Protein AF-0000000077632174 (afdb_homodimer)

Solvent-accessible surface area (backbone atoms only — not comparable to full-atom values): 17587 Å² total; per-residue (Å²): 132,86,76,74,62,63,65,59,57,52,53,52,50,53,51,50,54,53,48,51,54,44,52,60,51,44,52,47,50,53,61,54,30,66,66,59,53,62,65,41,87,49,41,40,38,29,31,67,44,77,70,66,70,73,78,69,77,54,91,61,78,54,60,51,75,43,83,42,87,58,75,57,75,58,34,73,32,26,35,30,31,51,45,26,32,36,39,38,30,76,54,33,40,66,35,65,44,66,31,25,40,50,47,80,35,55,51,96,73,35,73,30,33,27,54,95,49,95,43,95,49,34,29,43,40,71,30,72,44,68,41,70,34,34,35,60,70,49,75,34,95,83,29,33,33,23,32,62,42,79,44,80,38,38,40,21,27,24,37,22,50,67,120,133,86,75,74,65,63,69,60,56,53,53,52,50,54,51,51,53,52,49,51,56,45,49,62,55,42,49,51,49,52,62,55,30,66,64,60,54,64,67,39,87,50,40,40,39,30,30,68,47,77,70,66,73,73,82,70,76,57,92,64,81,56,62,51,75,44,84,43,85,57,75,60,76,60,34,72,32,26,34,30,31,51,43,28,31,37,40,37,31,75,56,34,40,66,34,65,44,65,32,23,41,50,44,82,34,56,52,95,74,35,73,29,31,26,52,94,49,94,43,95,50,35,31,43,40,71,30,71,44,70,44,71,32,33,33,59,72,50,78,35,95,85,30,35,33,24,33,61,40,79,46,80,38,39,40,22,27,25,37,23,51,67,121

Structure (mmCIF, N/CA/C/O backbone):
data_AF-0000000077632174-model_v1
#
loop_
_entity.id
_entity.type
_entity.pdbx_description
1 polymer 'Uncharacterized protein'
#
loop_
_atom_site.group_PDB
_atom_site.id
_atom_site.type_symbol
_atom_site.label_atom_id
_atom_site.label_alt_id
_atom_site.label_comp_id
_atom_site.label_asym_id
_atom_site.label_entity_id
_atom_site.label_seq_id
_atom_site.pdbx_PDB_ins_code
_atom_site.Cartn_x
_atom_site.Cartn_y
_atom_site.Cartn_z
_atom_site.occupancy
_atom_site.B_iso_or_equiv
_atom_site.auth_seq_id
_atom_site.auth_comp_id
_atom_site.auth_asym_id
_atom_site.auth_atom_id
_atom_site.pdbx_PDB_model_num
ATOM 1 N N . MET A 1 1 ? 29.781 37.125 59 1 29.09 1 MET A N 1
ATOM 2 C CA . MET A 1 1 ? 28.797 36.219 58.438 1 29.09 1 MET A CA 1
ATOM 3 C C . MET A 1 1 ? 28.156 36.844 57.188 1 29.09 1 MET A C 1
ATOM 5 O O . MET A 1 1 ? 27.484 37.875 57.25 1 29.09 1 MET A O 1
ATOM 9 N N . LYS A 1 2 ? 28.922 36.688 56.094 1 40.62 2 LYS A N 1
ATOM 10 C CA . LYS A 1 2 ? 28.641 37.25 54.75 1 40.62 2 LYS A CA 1
ATOM 11 C C . LYS A 1 2 ? 27.266 36.812 54.25 1 40.62 2 LYS A C 1
ATOM 13 O O . LYS A 1 2 ? 26.953 35.594 54.25 1 40.62 2 LYS A O 1
ATOM 18 N N . THR A 1 3 ? 26.234 37.625 54.438 1 39.03 3 THR A N 1
ATOM 19 C CA . THR A 1 3 ? 24.859 37.594 53.938 1 39.03 3 THR A CA 1
ATOM 20 C C . THR A 1 3 ? 24.844 37.469 52.406 1 39.03 3 THR A C 1
ATOM 22 O O . THR A 1 3 ? 25.375 38.344 51.719 1 39.03 3 THR A O 1
ATOM 25 N N . VAL A 1 4 ? 25.062 36.25 52 1 45.22 4 VAL A N 1
ATOM 26 C CA . VAL A 1 4 ? 24.844 35.938 50.594 1 45.22 4 VAL A CA 1
ATOM 27 C C . VAL A 1 4 ? 23.469 36.438 50.156 1 45.22 4 VAL A C 1
ATOM 29 O O . VAL A 1 4 ? 22.484 36.25 50.844 1 45.22 4 VAL A O 1
ATOM 32 N N . ASN A 1 5 ? 23.484 37.625 49.562 1 44.84 5 ASN A N 1
ATOM 33 C CA . ASN A 1 5 ? 22.312 38.281 49 1 44.84 5 ASN A CA 1
ATOM 34 C C . ASN A 1 5 ? 21.5 37.344 48.125 1 44.84 5 ASN A C 1
ATOM 36 O O . ASN A 1 5 ? 21.984 36.875 47.094 1 44.84 5 ASN A O 1
ATOM 40 N N . LEU A 1 6 ? 20.438 36.75 48.625 1 51.5 6 LEU A N 1
ATOM 41 C CA . LEU A 1 6 ? 19.406 35.875 48.094 1 51.5 6 LEU A CA 1
ATOM 42 C C . LEU A 1 6 ? 18.844 36.438 46.781 1 51.5 6 LEU A C 1
ATOM 44 O O . LEU A 1 6 ? 18.406 35.688 45.906 1 51.5 6 LEU A O 1
ATOM 48 N N . LYS A 1 7 ? 18.969 37.781 46.625 1 59.06 7 LYS A N 1
ATOM 49 C CA . LYS A 1 7 ? 18.391 38.375 45.438 1 59.06 7 LYS A CA 1
ATOM 50 C C . LYS A 1 7 ? 19.203 38.031 44.188 1 59.06 7 LYS A C 1
ATOM 52 O O . LYS A 1 7 ? 18.641 37.812 43.125 1 59.06 7 LYS A O 1
ATOM 57 N N . SER A 1 8 ? 20.5 37.812 44.344 1 58.69 8 SER A N 1
ATOM 58 C CA . SER A 1 8 ? 21.328 37.469 43.188 1 58.69 8 SER A CA 1
ATOM 59 C C . SER A 1 8 ? 21.156 36.031 42.75 1 58.69 8 SER A C 1
ATOM 61 O O . SER A 1 8 ? 21.188 35.719 41.562 1 58.69 8 SER A O 1
ATOM 63 N N . CYS A 1 9 ? 20.781 35.219 43.75 1 56.16 9 CYS A N 1
ATOM 64 C CA . CYS A 1 9 ? 20.562 33.812 43.375 1 56.16 9 CYS A CA 1
ATOM 65 C C . CYS A 1 9 ? 19.219 33.625 42.688 1 56.16 9 CYS A C 1
ATOM 67 O O . CYS A 1 9 ? 19.078 32.781 41.812 1 56.16 9 CYS A O 1
ATOM 69 N N . PHE A 1 10 ? 18.266 34.531 43.094 1 60.69 10 PHE A N 1
ATOM 70 C CA . PHE A 1 10 ? 16.953 34.406 42.438 1 60.69 10 PHE A CA 1
ATOM 71 C C . PHE A 1 10 ? 17.031 34.938 41 1 60.69 10 PHE A C 1
ATOM 73 O O . PHE A 1 10 ? 16.406 34.375 40.094 1 60.69 10 PHE A O 1
ATOM 80 N N . PHE A 1 11 ? 17.922 35.938 40.656 1 61.06 11 PHE A N 1
ATOM 81 C CA . PHE A 1 11 ? 18.047 36.438 39.312 1 61.06 11 PHE A CA 1
ATOM 82 C C . PHE A 1 11 ? 18.797 35.438 38.406 1 61.06 11 PHE A C 1
ATOM 84 O O . PHE A 1 11 ? 18.469 35.281 37.25 1 61.06 11 PHE A O 1
ATOM 91 N N . ALA A 1 12 ? 19.703 34.625 39 1 59.09 12 ALA A N 1
ATOM 92 C CA . ALA A 1 12 ? 20.422 33.625 38.219 1 59.09 12 ALA A CA 1
ATOM 93 C C . ALA A 1 12 ? 19.531 32.438 37.906 1 59.09 12 ALA A C 1
ATOM 95 O O . ALA A 1 12 ? 19.594 31.891 36.781 1 59.09 12 ALA A O 1
ATOM 96 N N . LEU A 1 13 ? 18.609 32.156 38.812 1 57.78 13 LEU A N 1
ATOM 97 C CA . LEU A 1 13 ? 17.703 31.062 38.531 1 57.78 13 LEU A CA 1
ATOM 98 C C . LEU A 1 13 ? 16.641 31.453 37.531 1 57.78 13 LEU A C 1
ATOM 100 O O . LEU A 1 13 ? 16.281 30.656 36.656 1 57.78 13 LEU A O 1
ATOM 104 N N . ILE A 1 14 ? 16.25 32.75 37.562 1 59.94 14 ILE A N 1
ATOM 105 C CA . ILE A 1 14 ? 15.242 33.188 36.625 1 59.94 14 ILE A CA 1
ATOM 106 C C . ILE A 1 14 ? 15.883 33.375 35.25 1 59.94 14 ILE A C 1
ATOM 108 O O . ILE A 1 14 ? 15.289 32.969 34.219 1 59.94 14 ILE A O 1
ATOM 112 N N . THR A 1 15 ? 17.188 33.719 35.188 1 56.25 15 THR A N 1
ATOM 113 C CA . THR A 1 15 ? 17.859 33.812 33.875 1 56.25 15 THR A CA 1
ATOM 114 C C . THR A 1 15 ? 18.172 32.406 33.344 1 56.25 15 THR A C 1
ATOM 116 O O . THR A 1 15 ? 18.094 32.188 32.125 1 56.25 15 THR A O 1
ATOM 119 N N . TYR A 1 16 ? 18.438 31.438 34.219 1 50.91 16 TYR A N 1
ATOM 120 C CA . TYR A 1 16 ? 18.688 30.078 33.75 1 50.91 16 TYR A CA 1
ATOM 121 C C . TYR A 1 16 ? 17.391 29.422 33.281 1 50.91 16 TYR A C 1
ATOM 123 O O . TYR A 1 16 ? 17.375 28.672 32.312 1 50.91 16 TYR A O 1
ATOM 131 N N . PHE A 1 17 ? 16.234 29.672 33.938 1 54.22 17 PHE A N 1
ATOM 132 C CA . PHE A 1 17 ? 14.961 29.125 33.469 1 54.22 17 PHE A CA 1
ATOM 133 C C . PHE A 1 17 ? 14.508 29.812 32.188 1 54.22 17 PHE A C 1
ATOM 135 O O . PHE A 1 17 ? 13.898 29.188 31.328 1 54.22 17 PHE A O 1
ATOM 142 N N . LEU A 1 18 ? 14.844 31.094 31.969 1 49.41 18 LEU A N 1
ATOM 143 C CA . LEU A 1 18 ? 14.5 31.766 30.734 1 49.41 18 LEU A CA 1
ATOM 144 C C . LEU A 1 18 ? 15.391 31.281 29.578 1 49.41 18 LEU A C 1
ATOM 146 O O . LEU A 1 18 ? 14.914 31.094 28.469 1 49.41 18 LEU A O 1
ATOM 150 N N . VAL A 1 19 ? 16.656 30.969 29.875 1 46.97 19 VAL A N 1
ATOM 151 C CA . VAL A 1 19 ? 17.547 30.484 28.828 1 46.97 19 VAL A CA 1
ATOM 152 C C . VAL A 1 19 ? 17.188 29.047 28.469 1 46.97 19 VAL A C 1
ATOM 154 O O . VAL A 1 19 ? 17.219 28.672 27.297 1 46.97 19 VAL A O 1
ATOM 157 N N . ALA A 1 20 ? 16.844 28.203 29.438 1 41.78 20 ALA A N 1
ATOM 158 C CA . ALA A 1 20 ? 16.5 26.828 29.141 1 41.78 20 ALA A CA 1
ATOM 159 C C . ALA A 1 20 ? 15.18 26.734 28.391 1 41.78 20 ALA A C 1
ATOM 161 O O . ALA A 1 20 ? 15.023 25.906 27.484 1 41.78 20 ALA A O 1
ATOM 162 N N . THR A 1 21 ? 14.164 27.5 28.75 1 41.09 21 THR A N 1
ATOM 163 C CA . THR A 1 21 ? 12.93 27.516 27.969 1 41.09 21 THR A CA 1
ATOM 164 C C . THR A 1 21 ? 13.172 28.156 26.594 1 41.09 21 THR A C 1
ATOM 166 O O . THR A 1 21 ? 12.578 27.734 25.609 1 41.09 21 THR A O 1
ATOM 169 N N . ILE A 1 22 ? 14.102 29.094 26.438 1 40.56 22 ILE A N 1
ATOM 170 C CA . ILE A 1 22 ? 14.406 29.656 25.125 1 40.56 22 ILE A CA 1
ATOM 171 C C . ILE A 1 22 ? 15.125 28.625 24.281 1 40.56 22 ILE A C 1
ATOM 173 O O . ILE A 1 22 ? 14.844 28.484 23.078 1 40.56 22 ILE A O 1
ATOM 177 N N . TYR A 1 23 ? 16.156 27.859 24.797 1 36.22 23 TYR A N 1
ATOM 178 C CA . TYR A 1 23 ? 16.875 26.922 23.953 1 36.22 23 TYR A CA 1
ATOM 179 C C . TYR A 1 23 ? 15.977 25.766 23.531 1 36.22 23 TYR A C 1
ATOM 181 O O . TYR A 1 23 ? 16.078 25.266 22.406 1 36.22 23 TYR A O 1
ATOM 189 N N . CYS A 1 24 ? 15.242 25.125 24.422 1 36.78 24 CYS A N 1
ATOM 190 C CA . CYS A 1 24 ? 14.391 24.031 24 1 36.78 24 CYS A CA 1
ATOM 191 C C . CYS A 1 24 ? 13.297 24.516 23.047 1 36.78 24 CYS A C 1
ATOM 193 O O . CYS A 1 24 ? 12.953 23.828 22.094 1 36.78 24 CYS A O 1
ATOM 195 N N . GLY A 1 25 ? 12.641 25.594 23.359 1 38.66 25 GLY A N 1
ATOM 196 C CA . GLY A 1 25 ? 11.664 26.188 22.469 1 38.66 25 GLY A CA 1
ATOM 197 C C . GLY A 1 25 ? 12.273 26.672 21.172 1 38.66 25 GLY A C 1
ATOM 198 O O . GLY A 1 25 ? 11.648 26.578 20.109 1 38.66 25 GLY A O 1
ATOM 199 N N . THR A 1 26 ? 13.461 27.297 21.188 1 40.94 26 THR A N 1
ATOM 200 C CA . THR A 1 26 ? 14.086 27.906 20.016 1 40.94 26 THR A CA 1
ATOM 201 C C . THR A 1 26 ? 14.547 26.844 19.031 1 40.94 26 THR A C 1
ATOM 203 O O . THR A 1 26 ? 14.484 27.047 17.812 1 40.94 26 THR A O 1
ATOM 206 N N . ALA A 1 27 ? 15.172 25.75 19.484 1 36.91 27 ALA A N 1
ATOM 207 C CA . ALA A 1 27 ? 15.664 24.766 18.531 1 36.91 27 ALA A CA 1
ATOM 208 C C . ALA A 1 27 ? 14.5 24.062 17.828 1 36.91 27 ALA A C 1
ATOM 210 O O . ALA A 1 27 ? 14.57 23.781 16.625 1 36.91 27 ALA A O 1
ATOM 211 N N . GLN A 1 28 ? 13.609 23.594 18.578 1 38.84 28 GLN A N 1
ATOM 212 C CA . GLN A 1 28 ? 12.422 23.047 17.922 1 38.84 28 GLN A CA 1
ATOM 213 C C . GLN A 1 28 ? 11.773 24.062 17 1 38.84 28 GLN A C 1
ATOM 215 O O . GLN A 1 28 ? 11.305 23.734 15.914 1 38.84 28 GLN A O 1
ATOM 220 N N . ASN A 1 29 ? 11.641 25.328 17.469 1 42.41 29 ASN A N 1
ATOM 221 C CA . ASN A 1 29 ? 11.133 26.422 16.656 1 42.41 29 ASN A CA 1
ATOM 222 C C . ASN A 1 29 ? 12.023 26.688 15.438 1 42.41 29 ASN A C 1
ATOM 224 O O . ASN A 1 29 ? 11.531 27.062 14.375 1 42.41 29 ASN A O 1
ATOM 228 N N . ALA A 1 30 ? 13.297 26.609 15.609 1 42.66 30 ALA A N 1
ATOM 229 C CA . ALA A 1 30 ? 14.219 26.828 14.5 1 42.66 30 ALA A CA 1
ATOM 230 C C . ALA A 1 30 ? 14.031 25.766 13.422 1 42.66 30 ALA A C 1
ATOM 232 O O . ALA A 1 30 ? 14.07 26.078 12.227 1 42.66 30 ALA A O 1
ATOM 233 N N . LEU A 1 31 ? 14.039 24.562 13.789 1 43.69 31 LEU A N 1
ATOM 234 C CA . LEU A 1 31 ? 13.844 23.5 12.805 1 43.69 31 LEU A CA 1
ATOM 235 C C . LEU A 1 31 ? 12.453 23.594 12.172 1 43.69 31 LEU A C 1
ATOM 237 O O . LEU A 1 31 ? 12.266 23.188 11.023 1 43.69 31 LEU A O 1
ATOM 241 N N . CYS A 1 32 ? 11.5 23.891 13.047 1 47.84 32 CYS A N 1
ATOM 242 C CA . CYS A 1 32 ? 10.188 24.156 12.469 1 47.84 32 CYS A CA 1
ATOM 243 C C . CYS A 1 32 ? 10.227 25.391 11.578 1 47.84 32 CYS A C 1
ATOM 245 O O . CYS A 1 32 ? 9.195 25.812 11.047 1 47.84 32 CYS A O 1
ATOM 247 N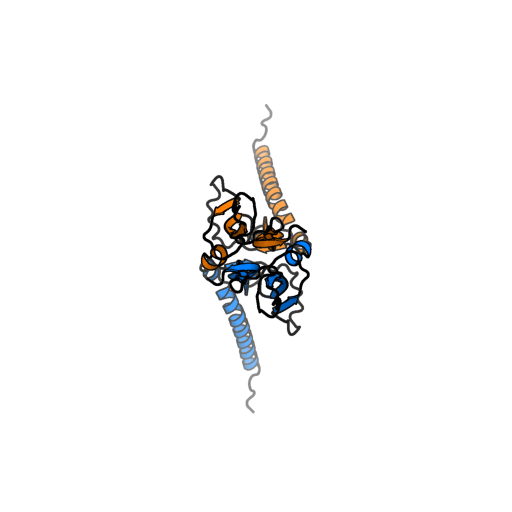 N . ASN A 1 33 ? 11.305 26.125 11.57 1 43.09 33 ASN A N 1
ATOM 248 C CA . ASN A 1 33 ? 11.391 27.234 10.617 1 43.09 33 ASN A CA 1
ATOM 249 C C . ASN A 1 33 ? 11.133 26.766 9.188 1 43.09 33 ASN A C 1
ATOM 251 O O . ASN A 1 33 ? 11.547 25.656 8.805 1 43.09 33 ASN A O 1
ATOM 255 N N . SER A 1 34 ? 10.102 27.438 8.586 1 46.62 34 SER A N 1
ATOM 256 C CA . SER A 1 34 ? 9.602 27.359 7.219 1 46.62 34 SER A CA 1
ATOM 257 C C . SER A 1 34 ? 10.68 26.891 6.254 1 46.62 34 SER A C 1
ATOM 259 O O . SER A 1 34 ? 10.398 26.141 5.312 1 46.62 34 SER A O 1
ATOM 261 N N . ASP A 1 35 ? 11.867 27.422 6.387 1 43.91 35 ASP A N 1
ATOM 262 C CA . ASP A 1 35 ? 12.906 27.25 5.383 1 43.91 35 ASP A CA 1
ATOM 263 C C . ASP A 1 35 ? 13.344 25.781 5.297 1 43.91 35 ASP A C 1
ATOM 265 O O . ASP A 1 35 ? 13.656 25.281 4.211 1 43.91 35 ASP A O 1
ATOM 269 N N . LEU A 1 36 ? 13.547 25.156 6.398 1 42.66 36 LEU A N 1
ATOM 270 C CA . LEU A 1 36 ? 14.086 23.812 6.344 1 42.66 36 LEU A CA 1
ATOM 271 C C . LEU A 1 36 ? 13.055 22.844 5.777 1 42.66 36 LEU A C 1
ATOM 273 O O . LEU A 1 36 ? 13.414 21.891 5.078 1 42.66 36 LEU A O 1
ATOM 277 N N . ILE A 1 37 ? 11.891 23.109 6.156 1 46.31 37 ILE A N 1
ATOM 278 C CA . ILE A 1 37 ? 10.812 22.266 5.645 1 46.31 37 ILE A CA 1
ATOM 279 C C . ILE A 1 37 ? 10.656 22.5 4.145 1 46.31 37 ILE A C 1
ATOM 281 O O . ILE A 1 37 ? 10.328 21.562 3.404 1 46.31 37 ILE A O 1
ATOM 285 N N . LYS A 1 38 ? 10.781 23.844 3.781 1 46 38 LYS A N 1
ATOM 286 C CA . LYS A 1 38 ? 10.734 24.109 2.348 1 46 38 LYS A CA 1
ATOM 287 C C . LYS A 1 38 ? 11.758 23.25 1.598 1 46 38 LYS A C 1
ATOM 289 O O . LYS A 1 38 ? 11.5 22.797 0.481 1 46 38 LYS A O 1
ATOM 294 N N . GLU A 1 39 ? 12.805 23.203 2.203 1 44.25 39 GLU A N 1
ATOM 295 C CA . GLU A 1 39 ? 13.867 22.625 1.39 1 44.25 39 GLU A CA 1
ATOM 296 C C . GLU A 1 39 ? 13.648 21.141 1.159 1 44.25 39 GLU A C 1
ATOM 298 O O . GLU A 1 39 ? 14.125 20.578 0.169 1 44.25 39 GLU A O 1
ATOM 303 N N . GLN A 1 40 ? 12.922 20.422 2.096 1 44.91 40 GLN A N 1
ATOM 304 C CA . GLN A 1 40 ? 13.023 19 1.83 1 44.91 40 GLN A CA 1
ATOM 305 C C . GLN A 1 40 ? 11.734 18.469 1.207 1 44.91 40 GLN A C 1
ATOM 307 O O . GLN A 1 40 ? 10.695 18.422 1.867 1 44.91 40 GLN A O 1
ATOM 312 N N . LYS A 1 41 ? 11.633 18.531 -0.129 1 51.97 41 LYS A N 1
ATOM 313 C CA . LYS A 1 41 ? 10.609 18.031 -1.044 1 51.97 41 LYS A CA 1
ATOM 314 C C . LYS A 1 41 ? 9.914 16.797 -0.466 1 51.97 41 LYS A C 1
ATOM 316 O O . LYS A 1 41 ? 8.75 16.547 -0.768 1 51.97 41 LYS A O 1
ATOM 321 N N . ASN A 1 42 ? 10.516 16.234 0.558 1 57.47 42 ASN A N 1
ATOM 322 C CA . ASN A 1 42 ? 10.008 14.938 0.992 1 57.47 42 ASN A CA 1
ATOM 323 C C . ASN A 1 42 ? 9.227 15.055 2.299 1 57.47 42 ASN A C 1
ATOM 325 O O . ASN A 1 42 ? 8.836 14.039 2.881 1 57.47 42 ASN A O 1
ATOM 329 N N . PHE A 1 43 ? 8.922 16.438 2.742 1 56.47 43 PHE A N 1
ATOM 330 C CA . PHE A 1 43 ? 8.25 16.531 4.031 1 56.47 43 PHE A CA 1
ATOM 331 C C . PHE A 1 43 ? 6.828 17.047 3.861 1 56.47 43 PHE A C 1
ATOM 333 O O . PHE A 1 43 ? 6.574 17.922 3.025 1 56.47 43 PHE A O 1
ATOM 340 N N . ILE A 1 44 ? 5.922 16.266 4.453 1 64.25 44 ILE A N 1
ATOM 341 C CA . ILE A 1 44 ? 4.535 16.719 4.562 1 64.25 44 ILE A CA 1
ATOM 342 C C . ILE A 1 44 ? 4.227 17.078 6.012 1 64.25 44 ILE A C 1
ATOM 344 O O . ILE A 1 44 ? 4.633 16.375 6.938 1 64.25 44 ILE A O 1
ATOM 348 N N . ARG A 1 45 ? 3.834 18.297 6.176 1 58.97 45 ARG A N 1
ATOM 349 C CA . ARG A 1 45 ? 3.355 18.688 7.496 1 58.97 45 ARG A CA 1
ATOM 350 C C . ARG A 1 45 ? 1.905 18.266 7.703 1 58.97 45 ARG A C 1
ATOM 352 O O . ARG A 1 45 ? 1.067 18.438 6.816 1 58.97 45 ARG A O 1
ATOM 359 N N . VAL A 1 46 ? 1.75 17.344 8.625 1 60.5 46 VAL A N 1
ATOM 360 C CA . VAL A 1 46 ? 0.408 16.859 8.93 1 60.5 46 VAL A CA 1
ATOM 361 C C . VAL A 1 46 ? -0.01 17.344 10.312 1 60.5 46 VAL A C 1
ATOM 363 O O . VAL A 1 46 ? 0.81 17.391 11.234 1 60.5 46 VAL A O 1
ATOM 366 N N . ILE A 1 47 ? -1.131 18.047 10.352 1 54.28 47 ILE A N 1
ATOM 367 C CA . ILE A 1 47 ? -1.702 18.359 11.656 1 54.28 47 ILE A CA 1
ATOM 368 C C . ILE A 1 47 ? -2.424 17.125 12.211 1 54.28 47 ILE A C 1
ATOM 370 O O . ILE A 1 47 ? -3.201 16.484 11.5 1 54.28 47 ILE A O 1
ATOM 374 N N . LYS A 1 48 ? -1.742 16.594 13.352 1 49.81 48 LYS A N 1
ATOM 375 C CA . LYS A 1 48 ? -2.355 15.492 14.086 1 49.81 48 LYS A CA 1
ATOM 376 C C . LYS A 1 48 ? -3.846 15.734 14.305 1 49.81 48 LYS A C 1
ATOM 378 O O . LYS A 1 48 ? -4.246 16.812 14.75 1 49.81 48 LYS A O 1
ATOM 383 N N . ARG A 1 49 ? -4.652 15.094 13.625 1 45.09 49 ARG A N 1
ATOM 384 C CA . ARG A 1 49 ? -5.934 15.094 14.32 1 45.09 49 ARG A CA 1
ATOM 385 C C . ARG A 1 49 ? -5.762 14.727 15.797 1 45.09 49 ARG A C 1
ATOM 387 O O . ARG A 1 49 ? -4.859 13.969 16.141 1 45.09 49 ARG A O 1
ATOM 394 N N . GLN A 1 50 ? -6.324 15.367 16.766 1 40.44 50 GLN A N 1
ATOM 395 C CA . GLN A 1 50 ? -6.441 15 18.172 1 40.44 50 GLN A CA 1
ATOM 396 C C . GLN A 1 50 ? -6.57 13.484 18.344 1 40.44 50 GLN A C 1
ATOM 398 O O . GLN A 1 50 ? -6.59 12.977 19.469 1 40.44 50 GLN A O 1
ATOM 403 N N . GLN A 1 51 ? -6.98 12.812 17.406 1 40.44 51 GLN A N 1
ATOM 404 C CA . GLN A 1 51 ? -7.301 11.484 17.906 1 40.44 51 GLN A CA 1
ATOM 405 C C . GLN A 1 51 ? -6.051 10.766 18.406 1 40.44 51 GLN A C 1
ATOM 407 O O . GLN A 1 51 ? -6.102 9.586 18.75 1 40.44 51 GLN A O 1
ATOM 412 N N . LEU A 1 52 ? -4.828 11.094 17.938 1 37.66 52 LEU A N 1
ATOM 413 C CA . LEU A 1 52 ? -3.898 10.195 18.625 1 37.66 52 LEU A CA 1
ATOM 414 C C . LEU A 1 52 ? -4.09 10.266 20.125 1 37.66 52 LEU A C 1
ATOM 416 O O . LEU A 1 52 ? -4.074 11.344 20.719 1 37.66 52 LEU A O 1
ATOM 420 N N . SER A 1 53 ? -4.883 9.508 20.766 1 36.12 53 SER A N 1
ATOM 421 C CA . SER A 1 53 ? -4.941 9.43 22.234 1 36.12 53 SER A CA 1
ATOM 422 C C . SER A 1 53 ? -3.633 9.898 22.859 1 36.12 53 SER A C 1
ATOM 424 O O . SER A 1 53 ? -2.553 9.617 22.344 1 36.12 53 SER A O 1
ATOM 426 N N . GLU A 1 54 ? -3.512 11.023 23.578 1 36.47 54 GLU A N 1
ATOM 427 C CA . GLU A 1 54 ? -2.672 11.523 24.656 1 36.47 54 GLU A CA 1
ATOM 428 C C . GLU A 1 54 ? -1.95 10.383 25.375 1 36.47 54 GLU A C 1
ATOM 430 O O . GLU A 1 54 ? -1.174 10.617 26.297 1 36.47 54 GLU A O 1
ATOM 435 N N . ASN A 1 55 ? -2.605 9.227 25.672 1 36 55 ASN A N 1
ATOM 436 C CA . ASN A 1 55 ? -1.859 8.422 26.625 1 36 55 ASN A CA 1
ATOM 437 C C . ASN A 1 55 ? -0.422 8.188 26.172 1 36 55 ASN A C 1
ATOM 439 O O . ASN A 1 55 ? -0.156 7.281 25.375 1 36 55 ASN A O 1
ATOM 443 N N . GLU A 1 56 ? 0.339 9.094 25.891 1 37.47 56 GLU A N 1
ATOM 444 C CA . GLU A 1 56 ? 1.788 9.273 25.859 1 37.47 56 GLU A CA 1
ATOM 445 C C . GLU A 1 56 ? 2.48 8.312 26.828 1 37.47 56 GLU A C 1
ATOM 447 O O . GLU A 1 56 ? 3.678 8.055 26.703 1 37.47 56 GLU A O 1
ATOM 452 N N . SER A 1 57 ? 2.045 8.242 28.125 1 37.97 57 SER A N 1
ATOM 453 C CA . SER A 1 57 ? 2.855 7.594 29.156 1 37.97 57 SER A CA 1
ATOM 454 C C . SER A 1 57 ? 3.229 6.168 28.75 1 37.97 57 SER A C 1
ATOM 456 O O . SER A 1 57 ? 3.912 5.465 29.484 1 37.97 57 SER A O 1
ATOM 458 N N . LEU A 1 58 ? 2.191 5.324 28.234 1 39.66 58 LEU A N 1
ATOM 459 C CA . LEU A 1 58 ? 2.516 3.912 28.391 1 39.66 58 LEU A CA 1
ATOM 460 C C . LEU A 1 58 ? 3.781 3.555 27.625 1 39.66 58 LEU A C 1
ATOM 462 O O . LEU A 1 58 ? 4.035 4.105 26.547 1 39.66 58 LEU A O 1
ATOM 466 N N . PRO A 1 59 ? 4.641 2.906 28.156 1 43.75 59 PRO A N 1
ATOM 467 C CA . PRO A 1 59 ? 5.852 2.371 27.531 1 43.75 59 PRO A CA 1
ATOM 468 C C . PRO A 1 59 ? 5.621 1.905 26.094 1 43.75 59 PRO A C 1
ATOM 470 O O . PRO A 1 59 ? 4.98 0.874 25.875 1 43.75 59 PRO A O 1
ATOM 473 N N . ILE A 1 60 ? 4.891 2.715 25.094 1 47.84 60 ILE A N 1
ATOM 474 C CA . ILE A 1 60 ? 4.039 2.645 23.906 1 47.84 60 ILE A CA 1
ATOM 475 C C . ILE A 1 60 ? 4.641 1.669 22.906 1 47.84 60 ILE A C 1
ATOM 477 O O . ILE A 1 60 ? 5.762 1.867 22.438 1 47.84 60 ILE A O 1
ATOM 481 N N . ILE A 1 61 ? 4.375 0.497 23.031 1 53.75 61 ILE A N 1
ATOM 482 C CA . ILE A 1 61 ? 4.809 -0.434 22 1 53.75 61 ILE A CA 1
ATOM 483 C C . ILE A 1 61 ? 4.758 0.25 20.625 1 53.75 61 ILE A C 1
ATOM 485 O O . ILE A 1 61 ? 3.682 0.618 20.156 1 53.75 61 ILE A O 1
ATOM 489 N N . LYS A 1 62 ? 5.883 0.756 20.016 1 79.62 62 LYS A N 1
ATOM 490 C CA . LYS A 1 62 ? 6.094 1.575 18.828 1 79.62 62 LYS A CA 1
ATOM 491 C C . LYS A 1 62 ? 5.723 0.81 17.562 1 79.62 62 LYS A C 1
ATOM 493 O O . LYS A 1 62 ? 5.129 1.374 16.641 1 79.62 62 LYS A O 1
ATOM 498 N N . THR A 1 63 ? 5.895 -0.582 17.672 1 89.75 63 THR A N 1
ATOM 499 C CA . THR A 1 63 ? 5.609 -1.389 16.5 1 89.75 63 THR A CA 1
ATOM 500 C C . THR A 1 63 ? 5.141 -2.785 16.891 1 89.75 63 THR A C 1
ATOM 502 O O . THR A 1 63 ? 5.574 -3.324 17.922 1 89.75 63 THR A O 1
ATOM 505 N N . TRP A 1 64 ? 4.102 -3.357 16.266 1 92.69 64 TRP A N 1
ATOM 506 C CA . TRP A 1 64 ? 3.707 -4.75 16.438 1 92.69 64 TRP A CA 1
ATOM 507 C C . TRP A 1 64 ? 3.273 -5.371 15.117 1 92.69 64 TRP A C 1
ATOM 509 O O . TRP A 1 64 ? 2.928 -4.652 14.18 1 92.69 64 TRP A O 1
ATOM 519 N N . THR A 1 65 ? 3.453 -6.637 15.055 1 94.69 65 THR A N 1
ATOM 520 C CA . THR A 1 65 ? 2.941 -7.43 13.938 1 94.69 65 THR A CA 1
ATOM 521 C C . THR A 1 65 ? 2 -8.523 14.438 1 94.69 65 THR A C 1
ATOM 523 O O . THR A 1 65 ? 2.301 -9.203 15.422 1 94.69 65 THR A O 1
ATOM 526 N N . ARG A 1 66 ? 0.808 -8.586 13.781 1 95.88 66 ARG A N 1
ATOM 527 C CA . ARG A 1 66 ? -0.143 -9.625 14.172 1 95.88 66 ARG A CA 1
ATOM 528 C C . ARG A 1 66 ? -0.724 -10.32 12.945 1 95.88 66 ARG A C 1
ATOM 530 O O . ARG A 1 66 ? -0.927 -9.695 11.906 1 95.88 66 ARG A O 1
ATOM 537 N N . LYS A 1 67 ? -0.962 -11.586 13.156 1 94.06 67 LYS A N 1
ATOM 538 C CA . LYS A 1 67 ? -1.626 -12.336 12.094 1 94.06 67 LYS A CA 1
ATOM 539 C C . LYS A 1 67 ? -3.066 -11.867 11.906 1 94.06 67 LYS A C 1
ATOM 541 O O . LYS A 1 67 ? -3.783 -11.641 12.883 1 94.06 67 LYS A O 1
ATOM 546 N N . ALA A 1 68 ? -3.379 -11.555 10.648 1 94.25 68 ALA A N 1
ATOM 547 C CA . ALA A 1 68 ? -4.723 -11.102 10.297 1 94.25 68 ALA A CA 1
ATOM 548 C C . ALA A 1 68 ? -5.461 -12.156 9.477 1 94.25 68 ALA A C 1
ATOM 550 O O . ALA A 1 68 ? -4.863 -13.141 9.047 1 94.25 68 ALA A O 1
ATOM 551 N N . LYS A 1 69 ? -6.777 -12 9.352 1 88.81 69 LYS A N 1
ATOM 552 C CA . LYS A 1 69 ? -7.57 -12.875 8.492 1 88.81 69 LYS A CA 1
ATOM 553 C C . LYS A 1 69 ? -7.398 -12.5 7.023 1 88.81 69 LYS A C 1
ATOM 555 O O . LYS A 1 69 ? -7.426 -11.32 6.668 1 88.81 69 LYS A O 1
ATOM 560 N N . CYS A 1 70 ? -7.098 -13.539 6.266 1 84.19 70 CYS A N 1
ATOM 561 C CA . CYS A 1 70 ? -7.008 -13.344 4.824 1 84.19 70 CYS A CA 1
ATOM 562 C C . CYS A 1 70 ? -8.375 -13.5 4.168 1 84.19 70 CYS A C 1
ATOM 564 O O . CYS A 1 70 ? -9.312 -14.016 4.785 1 84.19 70 CYS A O 1
ATOM 566 N N . GLU A 1 71 ? -8.453 -12.844 2.955 1 76.44 71 GLU A N 1
ATOM 567 C CA . GLU A 1 71 ? -9.562 -13.273 2.109 1 76.44 71 GLU A CA 1
ATOM 568 C C . GLU A 1 71 ? -9.445 -14.75 1.748 1 76.44 71 GLU A C 1
ATOM 570 O O . GLU A 1 71 ? -8.516 -15.148 1.04 1 76.44 71 GLU A O 1
ATOM 575 N N . LYS A 1 72 ? -10.094 -15.625 2.383 1 69.44 72 LYS A N 1
ATOM 576 C CA . LYS A 1 72 ? -9.961 -17.078 2.365 1 69.44 72 LYS A CA 1
ATOM 577 C C . LYS A 1 72 ? -10.125 -17.625 0.952 1 69.44 72 LYS A C 1
ATOM 579 O O . LYS A 1 72 ? -9.375 -18.516 0.535 1 69.44 72 LYS A O 1
ATOM 584 N N . ARG A 1 73 ? -10.922 -17.109 0.114 1 78.31 73 ARG A N 1
ATOM 585 C CA . ARG A 1 73 ? -11.266 -17.797 -1.121 1 78.31 73 ARG A CA 1
ATOM 586 C C . ARG A 1 73 ? -10.086 -17.828 -2.084 1 78.31 73 ARG A C 1
ATOM 588 O O . ARG A 1 73 ? -9.797 -18.859 -2.684 1 78.31 73 ARG A O 1
ATOM 595 N N . LEU A 1 74 ? -9.25 -16.859 -2.055 1 89.38 74 LEU A N 1
ATOM 596 C CA . LEU A 1 74 ? -8.203 -16.797 -3.062 1 89.38 74 LEU A CA 1
ATOM 597 C C . LEU A 1 74 ? -6.961 -17.562 -2.602 1 89.38 74 LEU A C 1
ATOM 599 O O . LEU A 1 74 ? -6.465 -18.438 -3.312 1 89.38 74 LEU A O 1
ATOM 603 N N . THR A 1 75 ? -6.598 -17.375 -1.378 1 90.94 75 THR A N 1
ATOM 604 C CA . THR A 1 75 ? -5.352 -17.969 -0.916 1 90.94 75 THR A CA 1
ATOM 605 C C . THR A 1 75 ? -5.496 -19.484 -0.799 1 90.94 75 THR A C 1
ATOM 607 O O . THR A 1 75 ? -4.547 -20.234 -1.058 1 90.94 75 THR A O 1
ATOM 610 N N . GLU A 1 76 ? -6.633 -19.969 -0.477 1 89.06 76 GLU A N 1
ATOM 611 C CA . GLU A 1 76 ? -6.844 -21.406 -0.309 1 89.06 76 GLU A CA 1
ATOM 612 C C . GLU A 1 76 ? -6.781 -22.141 -1.647 1 89.06 76 GLU A C 1
ATOM 614 O O . GLU A 1 76 ? -6.41 -23.312 -1.704 1 89.06 76 GLU A O 1
ATOM 619 N N . ARG A 1 77 ? -7.078 -21.5 -2.658 1 90.06 77 ARG A N 1
ATOM 620 C CA . ARG A 1 77 ? -7.09 -22.094 -3.99 1 90.06 77 ARG A CA 1
ATOM 621 C C . ARG A 1 77 ? -5.75 -21.891 -4.691 1 90.06 77 ARG A C 1
ATOM 623 O O . ARG A 1 77 ? -5.52 -22.438 -5.77 1 90.06 77 ARG A O 1
ATOM 630 N N . SER A 1 78 ? -4.906 -21.094 -4.07 1 91 78 SER A N 1
ATOM 631 C CA . SER A 1 78 ? -3.633 -20.75 -4.695 1 91 78 SER A CA 1
ATOM 632 C C . SER A 1 78 ? -2.635 -21.906 -4.582 1 91 78 SER A C 1
ATOM 634 O O . SER A 1 78 ? -2.607 -22.609 -3.574 1 91 78 SER A O 1
ATOM 636 N N . LEU A 1 79 ? -1.783 -22.031 -5.621 1 89.44 79 LEU A N 1
ATOM 637 C CA . LEU A 1 79 ? -0.684 -23 -5.555 1 89.44 79 LEU A CA 1
ATOM 638 C C . LEU A 1 79 ? 0.325 -22.594 -4.484 1 89.44 79 LEU A C 1
ATOM 640 O O . LEU A 1 79 ? 1.095 -23.422 -4 1 89.44 79 LEU A O 1
ATOM 644 N N . CYS A 1 80 ? 0.339 -21.297 -4.234 1 91.31 80 CYS A N 1
ATOM 645 C CA . CYS A 1 80 ? 1.191 -20.75 -3.186 1 91.31 80 CYS A CA 1
ATOM 646 C C . CYS A 1 80 ? 0.375 -19.922 -2.197 1 91.31 80 CYS A C 1
ATOM 648 O O . CYS A 1 80 ? 0.348 -18.688 -2.283 1 91.31 80 CYS A O 1
ATOM 650 N N . PRO A 1 81 ? -0.227 -20.641 -1.244 1 92 81 PRO A N 1
ATOM 651 C CA . PRO A 1 81 ? -1.041 -19.906 -0.276 1 92 81 PRO A CA 1
ATOM 652 C C . PRO A 1 81 ? -0.211 -18.969 0.604 1 92 81 PRO A C 1
ATOM 654 O O . PRO A 1 81 ? 1.003 -19.156 0.73 1 92 81 PRO A O 1
ATOM 657 N N . TRP A 1 82 ? -0.898 -17.984 1.112 1 93.56 82 TRP A N 1
ATOM 658 C CA . TRP A 1 82 ? -0.217 -17 1.96 1 93.56 82 TRP A CA 1
ATOM 659 C C . TRP A 1 82 ? -0.978 -16.797 3.266 1 93.56 82 TRP A C 1
ATOM 661 O O . TRP A 1 82 ? -2.143 -17.188 3.383 1 93.56 82 TRP A O 1
ATOM 671 N N . ASP A 1 83 ? -0.229 -16.312 4.18 1 93.88 83 ASP A N 1
ATOM 672 C CA . ASP A 1 83 ? -0.807 -15.781 5.41 1 93.88 83 ASP A CA 1
ATOM 673 C C . ASP A 1 83 ? -0.845 -14.258 5.391 1 93.88 83 ASP A C 1
ATOM 675 O O . ASP A 1 83 ? -0.03 -13.617 4.723 1 93.88 83 ASP A O 1
ATOM 679 N N . CYS A 1 84 ? -1.856 -13.75 6.125 1 96.12 84 CYS A N 1
ATOM 680 C CA . CYS A 1 84 ? -2.027 -12.305 6.172 1 96.12 84 CYS A CA 1
ATOM 681 C C . CYS A 1 84 ? -1.597 -11.75 7.523 1 96.12 84 CYS A C 1
ATOM 683 O O . CYS A 1 84 ? -1.854 -12.359 8.562 1 96.12 84 CYS A O 1
ATOM 685 N N . TYR A 1 85 ? -0.97 -10.578 7.418 1 96.69 85 TYR A N 1
ATOM 686 C CA . TYR A 1 85 ? -0.494 -9.914 8.625 1 96.69 85 TYR A CA 1
ATOM 687 C C . TYR A 1 85 ? -0.834 -8.43 8.602 1 96.69 85 TYR A C 1
ATOM 689 O O . TYR A 1 85 ? -1.038 -7.848 7.535 1 96.69 85 TYR A O 1
ATOM 697 N N . GLU A 1 86 ? -0.946 -7.891 9.797 1 96.38 86 GLU A N 1
ATOM 698 C CA . GLU A 1 86 ? -0.993 -6.449 10 1 96.38 86 GLU A CA 1
ATOM 699 C C . GLU A 1 86 ? 0.244 -5.953 10.75 1 96.38 86 GLU A C 1
ATOM 701 O O . GLU A 1 86 ? 0.583 -6.477 11.812 1 96.38 86 GLU A O 1
ATOM 706 N N . ASN A 1 87 ? 0.91 -5.047 10.117 1 95.12 87 ASN A N 1
ATOM 707 C CA . ASN A 1 87 ? 2.074 -4.395 10.711 1 95.12 87 ASN A CA 1
ATOM 708 C C . ASN A 1 87 ? 1.736 -2.99 11.203 1 95.12 87 ASN A C 1
ATOM 710 O O . ASN A 1 87 ? 1.458 -2.094 10.406 1 95.12 87 ASN A O 1
ATOM 714 N N . TYR A 1 88 ? 1.805 -2.834 12.531 1 92.38 88 TYR A N 1
ATOM 715 C CA . TYR A 1 88 ? 1.485 -1.546 13.141 1 92.38 88 TYR A CA 1
ATOM 716 C C . TYR A 1 88 ? 2.754 -0.785 13.5 1 92.38 88 TYR A C 1
ATOM 718 O O . TYR A 1 88 ? 3.703 -1.365 14.031 1 92.38 88 TYR A O 1
ATOM 726 N N . ASN A 1 89 ? 2.807 0.47 13.125 1 90.38 89 ASN A N 1
ATOM 727 C CA . ASN A 1 89 ? 3.816 1.448 13.516 1 90.38 89 ASN A CA 1
ATOM 728 C C . ASN A 1 89 ? 3.184 2.779 13.914 1 90.38 89 ASN A C 1
ATOM 730 O O . ASN A 1 89 ? 2.582 3.459 13.078 1 90.38 89 ASN A O 1
ATOM 734 N N . ALA A 1 90 ? 3.357 3.186 15.109 1 86.31 90 ALA A N 1
ATOM 735 C CA . ALA A 1 90 ? 2.695 4.367 15.656 1 86.31 90 ALA A CA 1
ATOM 736 C C . ALA A 1 90 ? 3.25 5.645 15.023 1 86.31 90 ALA A C 1
ATOM 738 O O . ALA A 1 90 ? 2.594 6.688 15.039 1 86.31 90 ALA A O 1
ATOM 739 N N . THR A 1 91 ? 4.402 5.559 14.516 1 83.94 91 THR A N 1
ATOM 740 C CA . THR A 1 91 ? 5.047 6.77 14.023 1 83.94 91 THR A CA 1
ATOM 741 C C . THR A 1 91 ? 4.918 6.879 12.508 1 83.94 91 THR A C 1
ATOM 743 O O . THR A 1 91 ? 5.594 7.695 11.883 1 83.94 91 THR A O 1
ATOM 746 N N . ARG A 1 92 ? 4.004 6.109 11.953 1 86.94 92 ARG A N 1
ATOM 747 C CA . ARG A 1 92 ? 3.854 6.086 10.508 1 86.94 92 ARG A CA 1
ATOM 748 C C . ARG A 1 92 ? 2.398 6.305 10.102 1 86.94 92 ARG A C 1
ATOM 750 O O . ARG A 1 92 ? 1.485 6.023 10.883 1 86.94 92 ARG A O 1
ATOM 757 N N . TYR A 1 93 ? 2.236 6.922 9.023 1 82.5 93 TYR A N 1
ATOM 758 C CA . TYR A 1 93 ? 0.939 6.895 8.359 1 82.5 93 TYR A CA 1
ATOM 759 C C . TYR A 1 93 ? 1.038 6.207 7.004 1 82.5 93 TYR A C 1
ATOM 761 O O . TYR A 1 93 ? 1.88 6.562 6.18 1 82.5 93 TYR A O 1
ATOM 769 N N . PRO A 1 94 ? 0.115 5.324 6.59 1 89.69 94 PRO A N 1
ATOM 770 C CA . PRO A 1 94 ? -0.833 4.742 7.543 1 89.69 94 PRO A CA 1
ATOM 771 C C . PRO A 1 94 ? -0.145 3.924 8.633 1 89.69 94 PRO A C 1
ATOM 773 O O . PRO A 1 94 ? 0.932 3.367 8.406 1 89.69 94 PRO A O 1
ATOM 776 N N . GLN A 1 95 ? -0.77 3.799 9.75 1 89.06 95 GLN A N 1
ATOM 777 C CA . GLN A 1 95 ? -0.159 3.098 10.875 1 89.06 95 GLN A CA 1
ATOM 778 C C . GLN A 1 95 ? -0.203 1.586 10.664 1 89.06 95 GLN A C 1
ATOM 780 O O . GLN A 1 95 ? 0.658 0.861 11.172 1 89.06 95 GLN A O 1
ATOM 785 N N . ILE A 1 96 ? -1.224 1.146 9.969 1 92.44 96 ILE A N 1
ATOM 786 C CA . ILE A 1 96 ? -1.363 -0.286 9.727 1 92.44 96 ILE A CA 1
ATOM 787 C C . ILE A 1 96 ? -1.087 -0.594 8.258 1 92.44 96 ILE A C 1
ATOM 789 O O . ILE A 1 96 ? -1.692 0.007 7.367 1 92.44 96 ILE A O 1
ATOM 793 N N . ILE A 1 97 ? -0.181 -1.471 8.039 1 96.25 97 ILE A N 1
ATOM 794 C CA . ILE A 1 97 ? 0.119 -1.982 6.707 1 96.25 97 ILE A CA 1
ATOM 795 C C . ILE A 1 97 ? -0.181 -3.479 6.648 1 96.25 97 ILE A C 1
ATOM 797 O O . ILE A 1 97 ? 0.268 -4.242 7.508 1 96.25 97 ILE A O 1
ATOM 801 N N . LYS A 1 98 ? -0.989 -3.832 5.695 1 96.69 98 LYS A N 1
ATOM 802 C CA . LYS A 1 98 ? -1.332 -5.238 5.5 1 96.69 98 LYS A CA 1
ATOM 803 C C . LYS A 1 98 ? -0.295 -5.941 4.629 1 96.69 98 LYS A C 1
ATOM 805 O O . LYS A 1 98 ? 0.17 -5.379 3.633 1 96.69 98 LYS A O 1
ATOM 810 N N . GLU A 1 99 ? 0.043 -7.148 5.043 1 97 99 GLU A N 1
ATOM 811 C CA . GLU A 1 99 ? 1.031 -7.93 4.305 1 97 99 GLU A CA 1
ATOM 812 C C . GLU A 1 99 ? 0.523 -9.344 4.031 1 97 99 GLU A C 1
ATOM 814 O O . GLU A 1 99 ? -0.3 -9.867 4.785 1 97 99 GLU A O 1
ATOM 819 N N . LYS A 1 100 ? 0.935 -9.867 2.914 1 96.62 100 LYS A N 1
ATOM 820 C CA . LYS A 1 100 ? 0.714 -11.25 2.518 1 96.62 100 LYS A CA 1
ATOM 821 C C . LYS A 1 100 ? 2.037 -11.992 2.348 1 96.62 100 LYS A C 1
ATOM 823 O O . LYS A 1 100 ? 2.852 -11.633 1.495 1 96.62 100 LYS A O 1
ATOM 828 N N . ILE A 1 101 ? 2.209 -13.016 3.174 1 95.12 101 ILE A N 1
ATOM 829 C CA . ILE A 1 101 ? 3.479 -13.734 3.166 1 95.12 101 ILE A CA 1
ATOM 830 C C . ILE A 1 101 ? 3.238 -15.203 2.84 1 95.12 101 ILE A C 1
ATOM 832 O O . ILE A 1 101 ? 2.322 -15.828 3.387 1 95.12 101 ILE A O 1
ATOM 836 N N . CYS A 1 102 ? 4.051 -15.68 1.965 1 93.69 102 CYS A N 1
ATOM 837 C CA . CYS A 1 102 ? 3.91 -17.062 1.548 1 93.69 102 CYS A CA 1
ATOM 838 C C . CYS A 1 102 ? 3.881 -18 2.754 1 93.69 102 CYS A C 1
ATOM 840 O O . CYS A 1 102 ? 4.656 -17.828 3.695 1 93.69 102 CYS A O 1
ATOM 842 N N . LYS A 1 103 ? 2.959 -18.969 2.688 1 89.19 103 LYS A N 1
ATOM 843 C CA . LYS A 1 103 ? 2.979 -20.016 3.691 1 89.19 103 LYS A CA 1
ATOM 844 C C . LYS A 1 103 ? 4.191 -20.922 3.508 1 89.19 103 LYS A C 1
ATOM 846 O O . LYS A 1 103 ? 4.613 -21.188 2.379 1 89.19 103 LYS A O 1
ATOM 851 N N . LYS A 1 104 ? 4.844 -21.188 4.57 1 74.69 104 LYS A N 1
ATOM 852 C CA . LYS A 1 104 ? 6.008 -22.078 4.496 1 74.69 104 LYS A CA 1
ATOM 853 C C . LYS A 1 104 ? 5.594 -23.5 4.117 1 74.69 104 LYS A C 1
ATOM 855 O O . LYS A 1 104 ? 4.812 -24.125 4.824 1 74.69 104 LYS A O 1
ATOM 860 N N . ARG A 1 105 ? 4.797 -23.625 3.049 1 61.41 105 ARG A N 1
ATOM 861 C CA . ARG A 1 105 ? 4.266 -24.938 2.693 1 61.41 105 ARG A CA 1
ATOM 862 C C . ARG A 1 105 ? 5.387 -25.953 2.533 1 61.41 105 ARG A C 1
ATOM 864 O O . ARG A 1 105 ? 6.379 -25.703 1.848 1 61.41 105 ARG A O 1
ATOM 871 N N . LEU A 1 106 ? 5.535 -26.719 3.438 1 56.97 106 LEU A N 1
ATOM 872 C CA . LEU A 1 106 ? 6.379 -27.906 3.342 1 56.97 106 LEU A CA 1
ATOM 873 C C . LEU A 1 106 ? 5.715 -28.984 2.488 1 56.97 106 LEU A C 1
ATOM 875 O O . LEU A 1 106 ? 4.797 -29.656 2.947 1 56.97 106 LEU A O 1
ATOM 879 N N . ASN A 1 107 ? 5.07 -28.594 1.34 1 52.44 107 ASN A N 1
ATOM 880 C CA . ASN A 1 107 ? 4.5 -29.672 0.539 1 52.44 107 ASN A CA 1
ATOM 881 C C . ASN A 1 107 ? 5.508 -30.781 0.303 1 52.44 107 ASN A C 1
ATOM 883 O O . ASN A 1 107 ? 6.512 -30.594 -0.387 1 52.44 107 ASN A O 1
ATOM 887 N N . ARG A 1 108 ? 5.023 -32.094 0.731 1 55.91 108 ARG A N 1
ATOM 888 C CA . ARG A 1 108 ? 5.715 -33.344 0.595 1 55.91 108 ARG A CA 1
ATOM 889 C C . ARG A 1 108 ? 7.172 -33.25 1.037 1 55.91 108 ARG A C 1
ATOM 891 O O . ARG A 1 108 ? 8.055 -33.844 0.437 1 55.91 108 ARG A O 1
ATOM 898 N N . GLY A 1 109 ? 7.32 -32.312 1.839 1 55.34 109 GLY A N 1
ATOM 899 C CA . GLY A 1 109 ? 8.664 -32.281 2.389 1 55.34 109 GLY A CA 1
ATOM 900 C C . GLY A 1 109 ? 9.547 -31.219 1.756 1 55.34 109 GLY A C 1
ATOM 901 O O . GLY A 1 109 ? 10.688 -31.016 2.174 1 55.34 109 GLY A O 1
ATOM 902 N N . ARG A 1 110 ? 9.031 -30.688 0.624 1 62.16 110 ARG A N 1
ATOM 903 C CA . ARG A 1 110 ? 9.938 -29.703 0.035 1 62.16 110 ARG A CA 1
ATOM 904 C C . ARG A 1 110 ? 9.586 -28.297 0.473 1 62.16 110 ARG A C 1
ATOM 906 O O . ARG A 1 110 ? 8.438 -27.859 0.334 1 62.16 110 ARG A O 1
ATOM 913 N N . PRO A 1 111 ? 10.43 -27.719 1.045 1 64.38 111 PRO A N 1
ATOM 914 C CA . PRO A 1 111 ? 10.195 -26.344 1.495 1 64.38 111 PRO A CA 1
ATOM 915 C C . PRO A 1 111 ? 9.906 -25.375 0.342 1 64.38 111 PRO A C 1
ATOM 917 O O . PRO A 1 111 ? 10.523 -25.5 -0.724 1 64.38 111 PRO A O 1
ATOM 920 N N . ASN A 1 112 ? 8.906 -24.609 0.42 1 69.69 11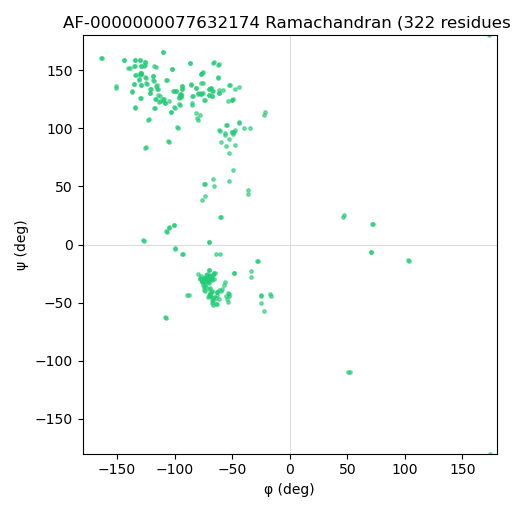2 ASN A N 1
ATOM 921 C CA . ASN A 1 112 ? 8.547 -23.547 -0.499 1 69.69 112 ASN A CA 1
ATOM 922 C C . ASN A 1 112 ? 8.055 -24.078 -1.837 1 69.69 112 ASN A C 1
ATOM 924 O O . ASN A 1 112 ? 8.18 -23.422 -2.867 1 69.69 112 ASN A O 1
ATOM 928 N N . SER A 1 113 ? 7.668 -25.359 -1.871 1 78.88 113 SER A N 1
ATOM 929 C CA . SER A 1 113 ? 7.207 -25.953 -3.125 1 78.88 113 SER A CA 1
ATOM 930 C C . SER A 1 113 ? 5.797 -25.484 -3.467 1 78.88 113 SER A C 1
ATOM 932 O O . SER A 1 113 ? 5.008 -25.172 -2.572 1 78.88 113 SER A O 1
ATOM 934 N N . CYS A 1 114 ? 5.539 -25.391 -4.809 1 86.31 114 CYS A N 1
ATOM 935 C CA . CYS A 1 114 ? 4.195 -25.062 -5.277 1 86.31 114 CYS A CA 1
ATOM 936 C C . CYS A 1 114 ? 3.281 -26.281 -5.176 1 86.31 114 CYS A C 1
ATOM 938 O O . CYS A 1 114 ? 3.693 -27.406 -5.484 1 86.31 114 CYS A O 1
ATOM 940 N N . ARG A 1 115 ? 2.168 -26.031 -4.781 1 78.75 115 ARG A N 1
ATOM 941 C CA . ARG A 1 115 ? 1.193 -27.125 -4.719 1 78.75 115 ARG A CA 1
ATOM 942 C C . ARG A 1 115 ? 0.931 -27.703 -6.105 1 78.75 115 ARG A C 1
ATOM 944 O O . ARG A 1 115 ? 0.941 -26.969 -7.098 1 78.75 115 ARG A O 1
ATOM 951 N N . VAL A 1 116 ? 0.743 -28.875 -6.238 1 66.19 116 VAL A N 1
ATOM 952 C CA . VAL A 1 116 ? 0.241 -29.609 -7.391 1 66.19 116 VAL A CA 1
ATOM 953 C C . VAL A 1 116 ? 1.288 -29.609 -8.5 1 66.19 116 VAL A C 1
ATOM 955 O O . VAL A 1 116 ? 1.062 -30.156 -9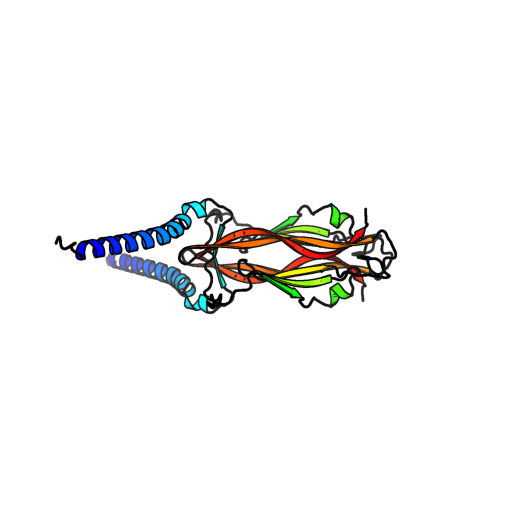.578 1 66.19 116 VAL A O 1
ATOM 958 N N . VAL A 1 117 ? 2.395 -28.812 -8.242 1 64.25 117 VAL A N 1
ATOM 959 C CA . VAL A 1 117 ? 3.42 -28.828 -9.281 1 64.25 117 VAL A CA 1
ATOM 960 C C . VAL A 1 117 ? 4.52 -29.812 -8.906 1 64.25 117 VAL A C 1
ATOM 962 O O . VAL A 1 117 ? 5.117 -29.719 -7.836 1 64.25 117 VAL A O 1
ATOM 965 N N . ASP A 1 118 ? 4.426 -30.922 -9.5 1 64.94 118 ASP A N 1
ATOM 966 C CA . ASP A 1 118 ? 5.434 -31.938 -9.25 1 64.94 118 ASP A CA 1
ATOM 967 C C . ASP A 1 118 ? 6.754 -31.594 -9.938 1 64.94 118 ASP A C 1
ATOM 969 O O . ASP A 1 118 ? 7.184 -32.281 -10.859 1 64.94 118 ASP A O 1
ATOM 973 N N . SER A 1 119 ? 7.207 -30.438 -9.711 1 67.81 119 SER A N 1
ATOM 974 C CA . SER A 1 119 ? 8.5 -30.047 -10.266 1 67.81 119 SER A CA 1
ATOM 975 C C . SER A 1 119 ? 9.406 -29.453 -9.188 1 67.81 119 SER A C 1
ATOM 977 O O . SER A 1 119 ? 8.961 -28.656 -8.359 1 67.81 119 SER A O 1
ATOM 979 N N . ASP A 1 120 ? 10.539 -30.062 -9.148 1 72.25 120 ASP A N 1
ATOM 980 C CA . ASP A 1 120 ? 11.555 -29.531 -8.242 1 72.25 120 ASP A CA 1
ATOM 981 C C . ASP A 1 120 ? 12.086 -28.188 -8.75 1 72.25 120 ASP A C 1
ATOM 983 O O . ASP A 1 120 ? 12.828 -27.516 -8.039 1 72.25 120 ASP A O 1
ATOM 987 N N . GLU A 1 121 ? 11.508 -27.781 -9.836 1 78.81 121 GLU A N 1
ATOM 988 C CA . GLU A 1 121 ? 12.055 -26.562 -10.445 1 78.81 121 GLU A CA 1
ATOM 989 C C . GLU A 1 121 ? 11.219 -25.344 -10.086 1 78.81 121 GLU A C 1
ATOM 991 O O . GLU A 1 121 ? 11.586 -24.203 -10.414 1 78.81 121 GLU A O 1
ATOM 996 N N . MET A 1 122 ? 10.148 -25.688 -9.359 1 84.69 122 MET A N 1
ATOM 997 C CA . MET A 1 122 ? 9.289 -24.547 -9.039 1 84.69 122 MET A CA 1
ATOM 998 C C . MET A 1 122 ? 9.195 -24.344 -7.531 1 84.69 122 MET A C 1
ATOM 1000 O O . MET A 1 122 ? 9.195 -25.297 -6.766 1 84.69 122 MET A O 1
ATOM 1004 N N . HIS A 1 123 ? 9.188 -23.109 -7.078 1 88.06 123 HIS A N 1
ATOM 1005 C CA . HIS A 1 123 ? 9.031 -22.781 -5.664 1 88.06 123 HIS A CA 1
ATOM 1006 C C . HIS A 1 123 ? 8.211 -21.516 -5.473 1 88.06 123 HIS A C 1
ATOM 1008 O O . HIS A 1 123 ? 8.086 -20.703 -6.398 1 88.06 123 HIS A O 1
ATOM 1014 N N . CYS A 1 124 ? 7.66 -21.359 -4.316 1 91.69 124 CYS A N 1
ATOM 1015 C CA . CYS A 1 124 ? 6.879 -20.172 -3.977 1 91.69 124 CYS A CA 1
ATOM 1016 C C . CYS A 1 124 ? 7.793 -19.031 -3.568 1 91.69 124 CYS A C 1
ATOM 1018 O O . CYS A 1 124 ? 8.742 -19.219 -2.805 1 91.69 124 CYS A O 1
ATOM 1020 N N . ALA A 1 125 ? 7.453 -17.875 -4.129 1 91.5 125 ALA A N 1
ATOM 1021 C CA . ALA A 1 125 ? 8.227 -16.672 -3.812 1 91.5 125 ALA A CA 1
ATOM 1022 C C . ALA A 1 125 ? 7.312 -15.516 -3.441 1 91.5 125 ALA A C 1
ATOM 1024 O O . ALA A 1 125 ? 6.273 -15.305 -4.07 1 91.5 125 ALA A O 1
ATOM 1025 N N . ASN A 1 126 ? 7.801 -14.773 -2.465 1 94.62 126 ASN A N 1
ATOM 1026 C CA . ASN A 1 126 ? 7.055 -13.586 -2.061 1 94.62 126 ASN A CA 1
ATOM 1027 C C . ASN A 1 126 ? 7.074 -12.516 -3.148 1 94.62 126 ASN A C 1
ATOM 1029 O O . ASN A 1 126 ? 8.109 -12.273 -3.768 1 94.62 126 ASN A O 1
ATOM 1033 N N . VAL A 1 127 ? 5.898 -11.984 -3.352 1 95.81 127 VAL A N 1
ATOM 1034 C CA . VAL A 1 127 ? 5.785 -10.805 -4.203 1 95.81 127 VAL A CA 1
ATOM 1035 C C . VAL A 1 127 ? 5.844 -9.539 -3.344 1 95.81 127 VAL A C 1
ATOM 1037 O O . VAL A 1 127 ? 5.152 -9.438 -2.328 1 95.81 127 VAL A O 1
ATOM 1040 N N . THR A 1 128 ? 6.668 -8.539 -3.783 1 96 128 THR A N 1
ATOM 1041 C CA . THR A 1 128 ? 6.801 -7.297 -3.025 1 96 128 THR A CA 1
ATOM 1042 C C . THR A 1 128 ? 6.348 -6.102 -3.859 1 96 128 THR A C 1
ATOM 1044 O O . THR A 1 128 ? 6.465 -6.113 -5.086 1 96 128 THR A O 1
ATOM 1047 N N . THR A 1 129 ? 5.762 -5.164 -3.184 1 95.25 129 THR A N 1
ATOM 1048 C CA . THR A 1 129 ? 5.367 -3.9 -3.797 1 95.25 129 THR A CA 1
ATOM 1049 C C . THR A 1 129 ? 5.879 -2.719 -2.979 1 95.25 129 THR A C 1
ATOM 1051 O O . THR A 1 129 ? 5.828 -2.742 -1.747 1 95.25 129 THR A O 1
ATOM 1054 N N . SER A 1 130 ? 6.375 -1.738 -3.74 1 93.94 130 SER A N 1
ATOM 1055 C CA . SER A 1 130 ? 6.793 -0.504 -3.084 1 93.94 130 SER A CA 1
ATOM 1056 C C . SER A 1 130 ? 5.602 0.396 -2.783 1 93.94 130 SER A C 1
ATOM 1058 O O . SER A 1 130 ? 4.766 0.643 -3.658 1 93.94 130 SER A O 1
ATOM 1060 N N . ILE A 1 131 ? 5.555 0.834 -1.529 1 94.56 131 ILE A N 1
ATOM 1061 C CA . ILE A 1 131 ? 4.496 1.779 -1.192 1 94.56 131 ILE A CA 1
ATOM 1062 C C . ILE A 1 131 ? 5.094 2.996 -0.488 1 94.56 131 ILE A C 1
ATOM 1064 O O . ILE A 1 131 ? 6.172 2.91 0.1 1 94.56 131 ILE A O 1
ATOM 1068 N N . GLN A 1 132 ? 4.387 4.074 -0.637 1 91 132 GLN A N 1
ATOM 1069 C CA . GLN A 1 132 ? 4.781 5.305 0.04 1 91 132 GLN A CA 1
ATOM 1070 C C . GLN A 1 132 ? 4.07 5.445 1.381 1 91 132 GLN A C 1
ATOM 1072 O O . GLN A 1 132 ? 2.863 5.211 1.477 1 91 132 GLN A O 1
ATOM 1077 N N . VAL A 1 133 ? 4.855 5.848 2.402 1 90.75 133 VAL A N 1
ATOM 1078 C CA . VAL A 1 133 ? 4.309 6.09 3.732 1 90.75 133 VAL A CA 1
ATOM 1079 C C . VAL A 1 133 ? 4.848 7.41 4.281 1 90.75 133 VAL A C 1
ATOM 1081 O O . VAL A 1 133 ? 5.805 7.969 3.74 1 90.75 133 VAL A O 1
ATOM 1084 N N . LEU A 1 134 ? 4.117 7.941 5.246 1 85.69 134 LEU A N 1
ATOM 1085 C CA . LEU A 1 134 ? 4.578 9.117 5.977 1 85.69 134 LEU A CA 1
ATOM 1086 C C . LEU A 1 134 ? 5.172 8.719 7.324 1 85.69 134 LEU A C 1
ATOM 1088 O O . LEU A 1 134 ? 4.492 8.117 8.156 1 85.69 134 LEU A O 1
ATOM 1092 N N . GLU A 1 135 ? 6.43 9.031 7.449 1 86.88 135 GLU A N 1
ATOM 1093 C CA . GLU A 1 135 ? 7.121 8.742 8.703 1 86.88 135 GLU A CA 1
ATOM 1094 C C . GLU A 1 135 ? 7.203 9.992 9.578 1 86.88 135 GLU A C 1
ATOM 1096 O O . GLU A 1 135 ? 7.652 11.047 9.125 1 86.88 135 GLU A O 1
ATOM 1101 N N . PHE A 1 136 ? 6.836 9.773 10.852 1 80.81 136 PHE A N 1
ATOM 1102 C CA . PHE A 1 136 ? 6.871 10.883 11.797 1 80.81 136 PHE A CA 1
ATOM 1103 C C . PHE A 1 136 ? 8.305 11.328 12.055 1 80.81 136 PHE A C 1
ATOM 1105 O O . PHE A 1 136 ? 9.195 10.492 12.258 1 80.81 136 PHE A O 1
ATOM 1112 N N . VAL A 1 137 ? 8.547 12.555 12 1 80.38 137 VAL A N 1
ATOM 1113 C CA . VAL A 1 137 ? 9.875 13.109 12.25 1 80.38 137 VAL A CA 1
ATOM 1114 C C . VAL A 1 137 ? 9.891 13.836 13.586 1 80.38 137 VAL A C 1
ATOM 1116 O O . VAL A 1 137 ? 10.586 13.43 14.516 1 80.38 137 VAL A O 1
ATOM 1119 N N . HIS A 1 138 ? 9.133 14.852 13.75 1 73.44 138 HIS A N 1
ATOM 1120 C CA . HIS A 1 138 ? 9.094 15.586 15.008 1 73.44 138 HIS A CA 1
ATOM 1121 C C . HIS A 1 138 ? 7.863 16.484 15.086 1 73.44 138 HIS A C 1
ATOM 1123 O O . HIS A 1 138 ? 7.168 16.672 14.086 1 73.44 138 HIS A O 1
ATOM 1129 N N . HIS A 1 139 ? 7.566 16.844 16.328 1 71.44 139 HIS A N 1
ATOM 1130 C CA . HIS A 1 139 ? 6.484 17.781 16.578 1 71.44 139 HIS A CA 1
ATOM 1131 C C . HIS A 1 139 ? 6.965 19.219 16.438 1 71.44 139 HIS A C 1
ATOM 1133 O O . HIS A 1 139 ? 8.062 19.562 16.875 1 71.44 139 HIS A O 1
ATOM 1139 N N . CYS A 1 140 ? 6.223 19.984 15.617 1 64.81 140 CYS A N 1
ATOM 1140 C CA . CYS A 1 140 ? 6.5 21.422 15.469 1 64.81 140 CYS A CA 1
ATOM 1141 C C . CYS A 1 140 ? 5.266 22.25 15.797 1 64.81 140 CYS A C 1
ATOM 1143 O O . CYS A 1 140 ? 4.379 22.406 14.953 1 64.81 140 CYS A O 1
ATOM 1145 N N . ASN A 1 141 ? 5.277 22.922 16.938 1 66.75 141 ASN A N 1
ATOM 1146 C CA . ASN A 1 141 ? 4.125 23.719 17.344 1 66.75 141 ASN A CA 1
ATOM 1147 C C . ASN A 1 141 ? 2.836 22.906 17.297 1 66.75 141 ASN A C 1
ATOM 1149 O O . ASN A 1 141 ? 2.711 21.891 17.984 1 66.75 141 ASN A O 1
ATOM 1153 N N . HIS A 1 142 ? 1.913 23.172 16.359 1 62.88 142 HIS A N 1
ATOM 1154 C CA . HIS A 1 142 ? 0.621 22.5 16.266 1 62.88 142 HIS A CA 1
ATOM 1155 C C . HIS A 1 142 ? 0.604 21.5 15.117 1 62.88 142 HIS A C 1
ATOM 1157 O O . HIS A 1 142 ? -0.462 21.016 14.719 1 62.88 142 HIS A O 1
ATOM 1163 N N . PHE A 1 143 ? 1.972 21.25 14.664 1 64.81 143 PHE A N 1
ATOM 1164 C CA . PHE A 1 143 ? 2.047 20.359 13.516 1 64.81 143 PHE A CA 1
ATOM 1165 C C . PHE A 1 143 ? 2.961 19.172 13.812 1 64.81 143 PHE A C 1
ATOM 1167 O O . PHE A 1 143 ? 3.918 19.297 14.578 1 64.81 143 PHE A O 1
ATOM 1174 N N . ASP A 1 144 ? 2.465 18.078 13.242 1 69.88 144 ASP A N 1
ATOM 1175 C CA . ASP A 1 144 ? 3.383 16.953 13.133 1 69.88 144 ASP A CA 1
ATOM 1176 C C . ASP A 1 144 ? 4.074 16.938 11.773 1 69.88 144 ASP A C 1
ATOM 1178 O O . ASP A 1 144 ? 3.416 17.078 10.734 1 69.88 144 ASP A O 1
ATOM 1182 N N . ILE A 1 145 ? 5.273 16.859 11.812 1 72.69 145 ILE A N 1
ATOM 1183 C CA . ILE A 1 145 ? 6.039 16.812 10.578 1 72.69 145 ILE A CA 1
ATOM 1184 C C . ILE A 1 145 ? 6.348 15.352 10.219 1 72.69 145 ILE A C 1
ATOM 1186 O O . ILE A 1 145 ? 6.828 14.586 11.055 1 72.69 145 ILE A O 1
ATOM 1190 N N . TYR A 1 146 ? 5.938 15.086 8.992 1 76.94 146 TYR A N 1
ATOM 1191 C CA . TYR A 1 146 ? 6.18 13.742 8.484 1 76.94 146 TYR A CA 1
ATOM 1192 C C . TYR A 1 146 ? 7.129 13.781 7.289 1 76.94 146 TYR A C 1
ATOM 1194 O O . TYR A 1 146 ? 7.188 14.773 6.562 1 76.94 146 TYR A O 1
ATOM 1202 N N . ARG A 1 147 ? 7.848 12.703 7.082 1 81 147 ARG A N 1
ATOM 1203 C CA . ARG A 1 147 ? 8.711 12.508 5.922 1 81 147 ARG A CA 1
ATOM 1204 C C . ARG A 1 147 ? 8.195 11.367 5.051 1 81 147 ARG A C 1
ATOM 1206 O O . ARG A 1 147 ? 7.789 10.32 5.559 1 81 147 ARG A O 1
ATOM 1213 N N . ASN A 1 148 ? 8.18 11.672 3.752 1 83.75 148 ASN A N 1
ATOM 1214 C CA . ASN A 1 148 ? 7.801 10.625 2.803 1 83.75 148 ASN A CA 1
ATOM 1215 C C . ASN A 1 148 ? 8.875 9.539 2.707 1 83.75 148 ASN A C 1
ATOM 1217 O O . ASN A 1 148 ? 10.062 9.844 2.609 1 83.75 148 ASN A O 1
ATOM 1221 N N . GLN A 1 149 ? 8.422 8.328 2.854 1 88.19 149 GLN A N 1
ATOM 1222 C CA . GLN A 1 149 ? 9.328 7.191 2.75 1 88.19 149 GLN A CA 1
ATOM 1223 C C . GLN A 1 149 ? 8.719 6.078 1.904 1 88.19 149 GLN A C 1
ATOM 1225 O O . GLN A 1 149 ? 7.52 5.812 1.988 1 88.19 149 GLN A O 1
ATOM 1230 N N . THR A 1 150 ? 9.586 5.527 1.068 1 92 150 THR A N 1
ATOM 1231 C CA . THR A 1 150 ? 9.172 4.359 0.302 1 92 150 THR A CA 1
ATOM 1232 C C . THR A 1 150 ? 9.578 3.072 1.012 1 92 150 THR A C 1
ATOM 1234 O O . THR A 1 150 ? 10.742 2.914 1.395 1 92 150 THR A O 1
ATOM 1237 N N . ILE A 1 151 ? 8.602 2.172 1.207 1 94.81 151 ILE A N 1
ATOM 1238 C CA . ILE A 1 151 ? 8.938 0.905 1.848 1 94.81 151 ILE A CA 1
ATOM 1239 C C . ILE A 1 151 ? 8.469 -0.255 0.97 1 94.81 151 ILE A C 1
ATOM 1241 O O . ILE A 1 151 ? 7.59 -0.085 0.123 1 94.81 151 ILE A O 1
ATOM 1245 N N . GLN A 1 152 ? 9.133 -1.413 1.206 1 96.06 152 GLN A N 1
ATOM 1246 C CA . GLN A 1 152 ? 8.742 -2.648 0.534 1 96.06 152 GLN A CA 1
ATOM 1247 C C . GLN A 1 152 ? 7.793 -3.471 1.4 1 96.06 152 GLN A C 1
ATOM 1249 O O . GLN A 1 152 ? 8.039 -3.656 2.594 1 96.06 152 GLN A O 1
ATOM 1254 N N . VAL A 1 153 ? 6.723 -3.855 0.806 1 97.25 153 VAL A N 1
ATO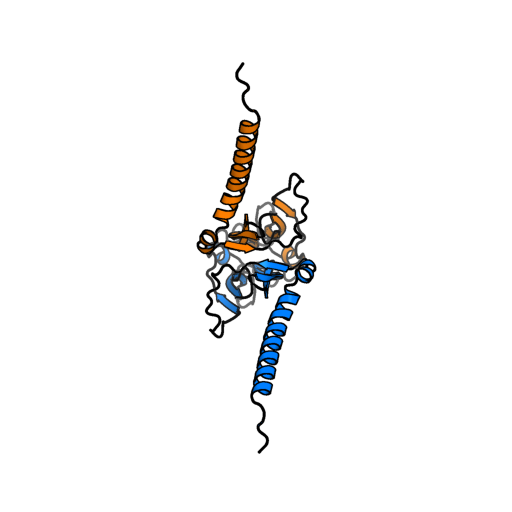M 1255 C CA . VAL A 1 153 ? 5.711 -4.629 1.52 1 97.25 153 VAL A CA 1
ATOM 1256 C C . VAL A 1 153 ? 5.438 -5.934 0.776 1 97.25 153 VAL A C 1
ATOM 1258 O O . VAL A 1 153 ? 5.352 -5.949 -0.455 1 97.25 153 VAL A O 1
ATOM 1261 N N . HIS A 1 154 ? 5.289 -7.047 1.499 1 97.31 154 HIS A N 1
ATOM 1262 C CA . HIS A 1 154 ? 4.883 -8.312 0.896 1 97.31 154 HIS A CA 1
ATOM 1263 C C . HIS A 1 154 ? 3.396 -8.305 0.546 1 97.31 154 HIS A C 1
ATOM 1265 O O . HIS A 1 154 ? 2.551 -8.086 1.417 1 97.31 154 HIS A O 1
ATOM 1271 N N . THR A 1 155 ? 3.141 -8.562 -0.695 1 96.62 155 THR A N 1
ATOM 1272 C CA . THR A 1 155 ? 1.765 -8.312 -1.116 1 96.62 155 THR A CA 1
ATOM 1273 C C . THR A 1 155 ? 1.177 -9.555 -1.791 1 96.62 155 THR A C 1
ATOM 1275 O O . THR A 1 155 ? 0.061 -9.508 -2.312 1 96.62 155 THR A O 1
ATOM 1278 N N . GLY A 1 156 ? 1.877 -10.617 -1.835 1 94.56 156 GLY A N 1
ATOM 1279 C CA . GLY A 1 156 ? 1.399 -11.859 -2.426 1 94.56 156 GLY A CA 1
ATOM 1280 C C . GLY A 1 156 ? 2.465 -12.93 -2.5 1 94.56 156 GLY A C 1
ATOM 1281 O O . GLY A 1 156 ? 3.602 -12.719 -2.07 1 94.56 156 GLY A O 1
ATOM 1282 N N . CYS A 1 157 ? 1.986 -14.039 -3.043 1 94 157 CYS A N 1
ATOM 1283 C CA . CYS A 1 157 ? 2.863 -15.188 -3.234 1 94 157 CYS A CA 1
ATOM 1284 C C . CYS A 1 157 ? 2.631 -15.828 -4.598 1 94 157 CYS A C 1
ATOM 1286 O O . CYS A 1 157 ? 1.486 -16.062 -4.992 1 94 157 CYS A O 1
ATOM 1288 N N . SER A 1 158 ? 3.707 -16.078 -5.297 1 92.31 158 SER A N 1
ATOM 1289 C CA . SER A 1 158 ? 3.596 -16.609 -6.648 1 92.31 158 SER A CA 1
ATOM 1290 C C . SER A 1 158 ? 4.484 -17.844 -6.836 1 92.31 158 SER A C 1
ATOM 1292 O O . SER A 1 158 ? 5.566 -17.922 -6.25 1 92.31 158 SER A O 1
ATOM 1294 N N . CYS A 1 159 ? 4.004 -18.703 -7.648 1 91.19 159 CYS A N 1
ATOM 1295 C CA . CYS A 1 159 ? 4.809 -19.859 -8.023 1 91.19 159 CYS A CA 1
ATOM 1296 C C . CYS A 1 159 ? 5.746 -19.516 -9.18 1 91.19 159 CYS A C 1
ATOM 1298 O O . CYS A 1 159 ? 5.297 -19.094 -10.25 1 91.19 159 CYS A O 1
ATOM 1300 N N . ILE A 1 160 ? 7.055 -19.719 -8.852 1 89.75 160 ILE A N 1
ATOM 1301 C CA . ILE A 1 160 ? 8.023 -19.281 -9.852 1 89.75 160 ILE A CA 1
ATOM 1302 C C . ILE A 1 160 ? 8.961 -20.438 -10.195 1 89.75 160 ILE A C 1
ATOM 1304 O O . ILE A 1 160 ? 9.141 -21.359 -9.398 1 89.75 160 ILE A O 1
ATOM 1308 N N . ASN A 1 161 ? 9.477 -20.344 -11.438 1 86.94 161 ASN A N 1
ATOM 1309 C CA . ASN A 1 161 ? 10.531 -21.266 -11.859 1 86.94 161 ASN A CA 1
ATOM 1310 C C . ASN A 1 161 ? 11.875 -20.906 -11.25 1 86.94 161 ASN A C 1
ATOM 1312 O O . ASN A 1 161 ? 12.203 -19.719 -11.125 1 86.94 161 ASN A O 1
ATOM 1316 N N . SER A 1 162 ? 12.664 -21.922 -10.586 1 79.56 162 SER A N 1
ATOM 1317 C CA . SER A 1 162 ? 13.961 -21.688 -9.969 1 79.56 162 SER A CA 1
ATOM 1318 C C . SER A 1 162 ? 14.977 -21.188 -10.984 1 79.56 162 SER A C 1
ATOM 1320 O O . SER A 1 162 ? 15.961 -20.531 -10.625 1 79.56 162 SER A O 1
ATOM 1322 N N . GLY A 1 163 ? 14.773 -20.578 -12.117 1 61 163 GLY A N 1
ATOM 1323 C CA . GLY A 1 163 ? 15.781 -20.172 -13.086 1 61 163 GLY A CA 1
ATOM 1324 C C . GLY A 1 163 ? 16.969 -21.125 -13.141 1 61 163 GLY A C 1
ATOM 1325 O O . GLY A 1 163 ? 17.188 -21.906 -12.219 1 61 163 GLY A O 1
ATOM 1326 N N . MET B 1 1 ? -37.969 66.75 -10.242 1 28.55 1 MET B N 1
ATOM 1327 C CA . MET B 1 1 ? -37.031 65.75 -10.68 1 28.55 1 MET B CA 1
ATOM 1328 C C . MET B 1 1 ? -36.125 65.312 -9.523 1 28.55 1 MET B C 1
ATOM 1330 O O . MET B 1 1 ? -35.344 66.125 -9 1 28.55 1 MET B O 1
ATOM 1334 N N . LYS B 1 2 ? -36.719 64.438 -8.727 1 40.69 2 LYS B N 1
ATOM 1335 C CA . LYS B 1 2 ? -36.156 63.875 -7.496 1 40.69 2 LYS B CA 1
ATOM 1336 C C . LYS B 1 2 ? -34.812 63.188 -7.746 1 40.69 2 LYS B C 1
ATOM 1338 O O . LYS B 1 2 ? -34.688 62.344 -8.625 1 40.69 2 LYS B O 1
ATOM 1343 N N . THR B 1 3 ? -33.688 63.906 -7.559 1 38.56 3 THR B N 1
ATOM 1344 C CA . THR B 1 3 ? -32.281 63.531 -7.57 1 38.56 3 THR B CA 1
ATOM 1345 C C . THR B 1 3 ? -32.031 62.406 -6.586 1 38.56 3 THR B C 1
ATOM 1347 O O . THR B 1 3 ? -32.281 62.531 -5.391 1 38.56 3 THR B O 1
ATOM 1350 N N . VAL B 1 4 ? -32.281 61.219 -7.098 1 44.5 4 VAL B N 1
ATOM 1351 C CA . VAL B 1 4 ? -31.844 60 -6.395 1 44.5 4 VAL B CA 1
ATOM 1352 C C . VAL B 1 4 ? -30.375 60.125 -6.023 1 44.5 4 VAL B C 1
ATOM 1354 O O . VAL B 1 4 ? -29.547 60.5 -6.855 1 44.5 4 VAL B O 1
ATOM 1357 N N . ASN B 1 5 ? -30.141 60.531 -4.785 1 43.75 5 ASN B N 1
ATOM 1358 C CA . ASN B 1 5 ? -28.812 60.625 -4.195 1 43.75 5 ASN B CA 1
ATOM 1359 C C . ASN B 1 5 ? -28 59.375 -4.418 1 43.75 5 ASN B C 1
ATOM 1361 O O . ASN B 1 5 ? -28.359 58.281 -3.926 1 43.75 5 ASN B O 1
ATOM 1365 N N . LEU B 1 6 ? -27.125 59.312 -5.43 1 51.09 6 LEU B N 1
ATOM 1366 C CA . LEU B 1 6 ? -26.156 58.344 -5.879 1 51.09 6 LEU B CA 1
ATOM 1367 C C . LEU B 1 6 ? -25.297 57.875 -4.719 1 51.09 6 LEU B C 1
ATOM 1369 O O . LEU B 1 6 ? -24.797 56.719 -4.73 1 51.09 6 LEU B O 1
ATOM 1373 N N . LYS B 1 7 ? -25.188 58.719 -3.684 1 58.44 7 LYS B N 1
ATOM 1374 C CA . LYS B 1 7 ? -24.312 58.312 -2.588 1 58.44 7 LYS B CA 1
ATOM 1375 C C . LYS B 1 7 ? -24.922 57.188 -1.772 1 58.44 7 LYS B C 1
ATOM 1377 O O . LYS B 1 7 ? -24.219 56.281 -1.315 1 58.44 7 LYS B O 1
ATOM 1382 N N . SER B 1 8 ? -26.234 57.062 -1.745 1 58.25 8 SER B N 1
ATOM 1383 C CA . SER B 1 8 ? -26.844 56 -0.965 1 58.25 8 SER B CA 1
ATOM 1384 C C . SER B 1 8 ? -26.781 54.656 -1.703 1 58.25 8 SER B C 1
ATOM 1386 O O . SER B 1 8 ? -26.656 53.625 -1.08 1 58.25 8 SER B O 1
ATOM 1388 N N . CYS B 1 9 ? -26.703 54.75 -3.031 1 55.53 9 CYS B N 1
ATOM 1389 C CA . CYS B 1 9 ? -26.609 53.5 -3.779 1 55.53 9 CYS B CA 1
ATOM 1390 C C . CYS B 1 9 ? -25.203 52.938 -3.721 1 55.53 9 CYS B C 1
ATOM 1392 O O . CYS B 1 9 ? -25.016 51.719 -3.73 1 55.53 9 CYS B O 1
ATOM 1394 N N . PHE B 1 10 ? -24.219 53.844 -3.598 1 60.62 10 PHE B N 1
ATOM 1395 C CA . PHE B 1 10 ? -22.859 53.344 -3.518 1 60.62 10 PHE B CA 1
ATOM 1396 C C . PHE B 1 10 ? -22.594 52.719 -2.158 1 60.62 10 PHE B C 1
ATOM 1398 O O . PHE B 1 10 ? -21.906 51.688 -2.064 1 60.62 10 PHE B O 1
ATOM 1405 N N . PHE B 1 11 ? -23.266 53.156 -1.025 1 60.56 11 PHE B N 1
ATOM 1406 C CA . PHE B 1 11 ? -23.078 52.531 0.283 1 60.56 11 PHE B CA 1
ATOM 1407 C C . PHE B 1 11 ? -23.766 51.188 0.36 1 60.56 11 PHE B C 1
ATOM 1409 O O . PHE B 1 11 ? -23.266 50.25 0.995 1 60.56 11 PHE B O 1
ATOM 1416 N N . ALA B 1 12 ? -24.875 51 -0.413 1 58 12 ALA B N 1
ATOM 1417 C CA . ALA B 1 12 ? -25.547 49.688 -0.404 1 58 12 ALA B CA 1
ATOM 1418 C C . ALA B 1 12 ? -24.766 48.656 -1.208 1 58 12 ALA B C 1
ATOM 1420 O O . ALA B 1 12 ? -24.688 47.5 -0.822 1 58 12 ALA B O 1
ATOM 1421 N N . LEU B 1 13 ? -24.094 49.125 -2.221 1 57.12 13 LEU B N 1
ATOM 1422 C CA . LEU B 1 13 ? -23.312 48.188 -3.006 1 57.12 13 LEU B CA 1
ATOM 1423 C C . LEU B 1 13 ? -22.031 47.781 -2.262 1 57.12 13 LEU B C 1
ATOM 1425 O O . LEU B 1 13 ? -21.641 46.625 -2.293 1 57.12 13 LEU B O 1
ATOM 1429 N N . ILE B 1 14 ? -21.469 48.75 -1.512 1 59.72 14 ILE B N 1
ATOM 1430 C CA . ILE B 1 14 ? -20.25 48.406 -0.765 1 59.72 14 ILE B CA 1
ATOM 1431 C C . ILE B 1 14 ? -20.625 47.531 0.43 1 59.72 14 ILE B C 1
ATOM 1433 O O . ILE B 1 14 ? -19.922 46.562 0.733 1 59.72 14 ILE B O 1
ATOM 1437 N N . THR B 1 15 ? -21.844 47.688 1.015 1 54.97 15 THR B N 1
ATOM 1438 C CA . THR B 1 15 ? -22.266 46.781 2.104 1 54.97 15 THR B CA 1
ATOM 1439 C C . THR B 1 15 ? -22.641 45.406 1.569 1 54.97 15 THR B C 1
ATOM 1441 O O . THR B 1 15 ? -22.375 44.406 2.217 1 54.97 15 THR B O 1
ATOM 1444 N N . TYR B 1 16 ? -23.188 45.344 0.309 1 50.69 16 TYR B N 1
ATOM 1445 C CA . TYR B 1 16 ? -23.516 44.031 -0.255 1 50.69 16 TYR B CA 1
ATOM 1446 C C . TYR B 1 16 ? -22.25 43.312 -0.682 1 50.69 16 TYR B C 1
ATOM 1448 O O . TYR B 1 16 ? -22.156 42.094 -0.547 1 50.69 16 TYR B O 1
ATOM 1456 N N . PHE B 1 17 ? -21.203 43.969 -1.22 1 53.34 17 PHE B N 1
ATOM 1457 C CA . PHE B 1 17 ? -19.953 43.281 -1.562 1 53.34 17 PHE B CA 1
ATOM 1458 C C . PHE B 1 17 ? -19.203 42.875 -0.305 1 53.34 17 PHE B C 1
ATOM 1460 O O . PHE B 1 17 ? -18.531 41.844 -0.287 1 53.34 17 PHE B O 1
ATOM 1467 N N . LEU B 1 18 ? -19.297 43.625 0.821 1 48.66 18 LEU B N 1
ATOM 1468 C CA . LEU B 1 18 ? -18.656 43.188 2.066 1 48.66 18 LEU B CA 1
ATOM 1469 C C . LEU B 1 18 ? -19.406 42.031 2.689 1 48.66 18 LEU B C 1
ATOM 1471 O O . LEU B 1 18 ? -18.781 41.094 3.213 1 48.66 18 LEU B O 1
ATOM 1475 N N . VAL B 1 19 ? -20.719 41.969 2.539 1 45.72 19 VAL B N 1
ATOM 1476 C CA . VAL B 1 19 ? -21.484 40.844 3.09 1 45.72 19 VAL B CA 1
ATOM 1477 C C . VAL B 1 19 ? -21.234 39.594 2.246 1 45.72 19 VAL B C 1
ATOM 1479 O O . VAL B 1 19 ? -21.109 38.469 2.781 1 45.72 19 VAL B O 1
ATOM 1482 N N . ALA B 1 20 ? -21.156 39.719 0.895 1 41 20 ALA B N 1
ATOM 1483 C CA . ALA B 1 20 ? -20.938 38.531 0.058 1 41 20 ALA B CA 1
ATOM 1484 C C . ALA B 1 20 ? -19.531 37.969 0.239 1 41 20 ALA B C 1
ATOM 1486 O O . ALA B 1 20 ? -19.328 36.75 0.228 1 41 20 ALA B O 1
ATOM 1487 N N . THR B 1 21 ? -18.484 38.781 0.297 1 39.56 21 THR B N 1
ATOM 1488 C CA . THR B 1 21 ? -17.156 38.25 0.594 1 39.56 21 THR B CA 1
ATOM 1489 C C . THR B 1 21 ? -17.094 37.688 2.018 1 39.56 21 THR B C 1
ATOM 1491 O O . THR B 1 21 ? -16.391 36.719 2.289 1 39.56 21 THR B O 1
ATOM 1494 N N . ILE B 1 22 ? -17.859 38.188 2.984 1 39.03 22 ILE B N 1
ATOM 1495 C CA . ILE B 1 22 ? -17.891 37.625 4.32 1 39.03 22 ILE B CA 1
ATOM 1496 C C . ILE B 1 22 ? -18.578 36.25 4.27 1 39.03 22 ILE B C 1
ATOM 1498 O O . ILE B 1 22 ? -18.141 35.312 4.918 1 39.03 22 ILE B O 1
ATOM 1502 N N . TYR B 1 23 ? -19.734 36.062 3.549 1 34.66 23 TYR B N 1
ATOM 1503 C CA . TYR B 1 23 ? -20.406 34.781 3.564 1 34.66 23 TYR B CA 1
ATOM 1504 C C . TYR B 1 23 ? -19.547 33.719 2.875 1 34.66 23 TYR B C 1
ATOM 1506 O O . TYR B 1 23 ? -19.578 32.531 3.268 1 34.66 23 TYR B O 1
ATOM 1514 N N . CYS B 1 24 ? -19 33.938 1.684 1 34.94 24 CYS B N 1
ATOM 1515 C CA . CYS B 1 24 ? -18.188 32.906 1.063 1 34.94 24 CYS B CA 1
ATOM 1516 C C . CYS B 1 24 ? -16.969 32.562 1.911 1 34.94 24 CYS B C 1
ATOM 1518 O O . CYS B 1 24 ? -16.531 31.422 1.962 1 34.94 24 CYS B O 1
ATOM 1520 N N . GLY B 1 25 ? -16.25 33.531 2.393 1 37.25 25 GLY B N 1
ATOM 1521 C CA . GLY B 1 25 ? -15.188 33.281 3.346 1 37.25 25 GLY B CA 1
ATOM 1522 C C . GLY B 1 25 ? -15.664 32.594 4.617 1 37.25 25 GLY B C 1
ATOM 1523 O O . GLY B 1 25 ? -14.93 31.828 5.238 1 37.25 25 GLY B O 1
ATOM 1524 N N . THR B 1 26 ? -16.844 32.938 5.148 1 39.06 26 THR B N 1
ATOM 1525 C CA . THR B 1 26 ? -17.391 32.438 6.41 1 39.06 26 THR B CA 1
ATOM 1526 C C . THR B 1 26 ? -17.766 30.953 6.289 1 39.06 26 THR B C 1
ATOM 1528 O O . THR B 1 26 ? -17.641 30.203 7.254 1 39.06 26 THR B O 1
ATOM 1531 N N . ALA B 1 27 ? -18.406 30.5 5.219 1 35.38 27 ALA B N 1
ATOM 1532 C CA . ALA B 1 27 ? -18.797 29.109 5.129 1 35.38 27 ALA B CA 1
ATOM 1533 C C . ALA B 1 27 ? -17.578 28.188 5.027 1 35.38 27 ALA B C 1
ATOM 1535 O O . ALA B 1 27 ? -17.562 27.109 5.609 1 35.38 27 ALA B O 1
ATOM 1536 N N . GLN B 1 28 ? -16.734 28.453 4.141 1 36.91 28 GLN B N 1
ATOM 1537 C CA . GLN B 1 28 ? -15.492 27.688 4.16 1 36.91 28 GLN B CA 1
ATOM 1538 C C . GLN B 1 28 ? -14.836 27.75 5.535 1 36.91 28 GLN B C 1
ATOM 1540 O O . GLN B 1 28 ? -14.281 26.75 6.004 1 36.91 28 GLN B O 1
ATOM 1545 N N . ASN B 1 29 ? -14.766 28.906 6.176 1 41 29 ASN B N 1
ATOM 1546 C CA . ASN B 1 29 ? -14.289 29.078 7.547 1 41 29 ASN B CA 1
ATOM 1547 C C . ASN B 1 29 ? -15.141 28.281 8.531 1 41 29 ASN B C 1
ATOM 1549 O O . ASN B 1 29 ? -14.625 27.781 9.531 1 41 29 ASN B O 1
ATOM 1553 N N . ALA B 1 30 ? -16.422 28.25 8.359 1 41.09 30 ALA B N 1
ATOM 1554 C CA . ALA B 1 30 ? -17.312 27.5 9.242 1 41.09 30 ALA B CA 1
ATOM 1555 C C . ALA B 1 30 ? -17.016 26 9.156 1 41.09 30 ALA B C 1
ATOM 1557 O O . ALA B 1 30 ? -17.047 25.312 10.172 1 41.09 30 ALA B O 1
ATOM 1558 N N . LEU B 1 31 ? -16.969 25.469 8.023 1 42.28 31 LEU B N 1
ATOM 1559 C CA . LEU B 1 31 ? -16.688 24.047 7.883 1 42.28 31 LEU B CA 1
ATOM 1560 C C . LEU B 1 31 ? -15.281 23.734 8.406 1 42.28 31 LEU B C 1
ATOM 1562 O O . LEU B 1 31 ? -15.023 22.609 8.852 1 42.28 31 LEU B O 1
ATOM 1566 N N . CYS B 1 32 ? -14.352 24.609 8.031 1 47.06 32 CYS B N 1
ATOM 1567 C CA . CYS B 1 32 ? -13.055 24.453 8.68 1 47.06 32 CYS B CA 1
ATOM 1568 C C . CYS B 1 32 ? -13.172 24.625 10.188 1 47.06 32 CYS B C 1
ATOM 1570 O O . CYS B 1 32 ? -12.164 24.625 10.898 1 47.06 32 CYS B O 1
ATOM 1572 N N . ASN B 1 33 ? -14.312 25.047 10.719 1 41.88 33 ASN B N 1
ATOM 1573 C CA . ASN B 1 33 ? -14.477 25.062 12.164 1 41.88 33 ASN B CA 1
ATOM 1574 C C . ASN B 1 33 ? -14.094 23.734 12.797 1 41.88 33 ASN B C 1
ATOM 1576 O O . ASN B 1 33 ? -14.328 22.672 12.219 1 41.88 33 ASN B O 1
ATOM 1580 N N . SER B 1 34 ? -13.141 23.859 13.781 1 46.06 34 SER B N 1
ATOM 1581 C CA . SER B 1 34 ? -12.555 22.891 14.695 1 46.06 34 SER B CA 1
ATOM 1582 C C . SER B 1 34 ? -13.508 21.719 14.93 1 46.06 34 SER B C 1
ATOM 1584 O O . SER B 1 34 ? -13.07 20.578 15.078 1 46.06 34 SER B O 1
ATOM 1586 N N . ASP B 1 35 ? -14.758 22 15.125 1 43.44 35 ASP B N 1
ATOM 1587 C CA . ASP B 1 35 ? -15.711 21.016 15.609 1 43.44 35 ASP B CA 1
ATOM 1588 C C . ASP B 1 35 ? -15.93 19.906 14.578 1 43.44 35 ASP B C 1
ATOM 1590 O O . ASP B 1 35 ? -16.109 18.75 14.938 1 43.44 35 ASP B O 1
ATOM 1594 N N . LEU B 1 36 ? -16.109 20.266 13.352 1 41.75 36 LEU B N 1
ATOM 1595 C CA . LEU B 1 36 ? -16.469 19.234 12.375 1 41.75 36 LEU B CA 1
ATOM 1596 C C . LEU B 1 36 ? -15.289 18.297 12.117 1 41.75 36 LEU B C 1
ATOM 1598 O O . LEU B 1 36 ? -15.477 17.109 11.891 1 41.75 36 LEU B O 1
ATOM 1602 N N . ILE B 1 37 ? -14.188 18.906 12.102 1 45.94 37 ILE B N 1
ATOM 1603 C CA . ILE B 1 37 ? -12.984 18.094 11.906 1 45.94 37 ILE B CA 1
ATOM 1604 C C . ILE B 1 37 ? -12.758 17.203 13.117 1 45.94 37 ILE B C 1
ATOM 1606 O O . ILE B 1 37 ? -12.242 16.094 12.984 1 45.94 37 ILE B O 1
ATOM 1610 N N . LYS B 1 38 ? -13.023 17.844 14.328 1 44.91 38 LYS B N 1
ATOM 1611 C CA . LYS B 1 38 ? -12.922 17 15.523 1 44.91 38 LYS B CA 1
ATOM 1612 C C . LYS B 1 38 ? -13.773 15.75 15.391 1 44.91 38 LYS B C 1
ATOM 1614 O O . LYS B 1 38 ? -13.391 14.68 15.875 1 44.91 38 LYS B O 1
ATOM 1619 N N . GLU B 1 39 ? -14.883 15.984 14.906 1 43.53 39 GLU B N 1
ATOM 1620 C CA . GLU B 1 39 ? -15.812 14.867 15.039 1 43.53 39 GLU B CA 1
ATOM 1621 C C . GLU B 1 39 ? -15.43 13.719 14.109 1 43.53 39 GLU B C 1
ATOM 1623 O O . GLU B 1 39 ? -15.789 12.562 14.367 1 43.53 39 GLU B O 1
ATOM 1628 N N . GLN B 1 40 ? -14.703 14.023 12.969 1 44.78 40 GLN B N 1
ATOM 1629 C CA . GLN B 1 40 ? -14.672 12.852 12.094 1 44.78 40 GLN B CA 1
ATOM 1630 C C . GLN B 1 40 ? -13.305 12.18 12.133 1 44.78 40 GLN B C 1
ATOM 1632 O O . GLN B 1 40 ? -12.305 12.758 11.695 1 44.78 40 GLN B O 1
ATOM 1637 N N . LYS B 1 41 ? -13.102 11.234 13.062 1 51.81 41 LYS B N 1
ATOM 1638 C CA . LYS B 1 41 ? -11.992 10.328 13.312 1 51.81 41 LYS B CA 1
ATOM 1639 C C . LYS B 1 41 ? -11.234 10.016 12.023 1 51.81 41 LYS B C 1
ATOM 1641 O O . LYS B 1 41 ? -10.031 9.734 12.055 1 51.81 41 LYS B O 1
ATOM 1646 N N . ASN B 1 42 ? -11.844 10.344 10.898 1 57.69 42 ASN B N 1
ATOM 1647 C CA . ASN B 1 42 ? -11.266 9.844 9.656 1 57.69 42 ASN B CA 1
ATOM 1648 C C . ASN B 1 42 ? -10.586 10.953 8.867 1 57.69 42 ASN B C 1
ATOM 1650 O O . ASN B 1 42 ? -10.219 10.758 7.703 1 57.69 42 ASN B O 1
ATOM 1654 N N . PHE B 1 43 ? -10.406 12.234 9.609 1 56.84 43 PHE B N 1
ATOM 1655 C CA . PHE B 1 43 ? -9.828 13.312 8.82 1 56.84 43 PHE B CA 1
ATOM 1656 C C . PHE B 1 43 ? -8.453 13.703 9.344 1 56.84 43 PHE B C 1
ATOM 1658 O O . PHE B 1 43 ? -8.227 13.711 10.555 1 56.84 43 PHE B O 1
ATOM 1665 N N . ILE B 1 44 ? -7.52 13.734 8.406 1 64.31 44 ILE B N 1
ATOM 1666 C CA . ILE B 1 44 ? -6.191 14.258 8.703 1 64.31 44 ILE B CA 1
ATOM 1667 C C . ILE B 1 44 ? -6.004 15.609 8.008 1 64.31 44 ILE B C 1
ATOM 1669 O O . ILE B 1 44 ? -6.395 15.773 6.852 1 64.31 44 ILE B O 1
ATOM 1673 N N . ARG B 1 45 ? -5.73 16.578 8.797 1 58.59 45 ARG B N 1
ATOM 1674 C CA . ARG B 1 45 ? -5.355 17.844 8.203 1 58.59 45 ARG B CA 1
ATOM 1675 C C . ARG B 1 45 ? -3.893 17.859 7.777 1 58.59 45 ARG B C 1
ATOM 1677 O O . ARG B 1 45 ? -3.018 17.438 8.539 1 58.59 45 ARG B O 1
ATOM 1684 N N . VAL B 1 46 ? -3.697 17.844 6.5 1 59.88 46 VAL B N 1
ATOM 1685 C CA . VAL B 1 46 ? -2.344 17.875 5.957 1 59.88 46 VAL B CA 1
ATOM 1686 C C . VAL B 1 46 ? -2.033 19.25 5.395 1 59.88 46 VAL B C 1
ATOM 1688 O O . VAL B 1 46 ? -2.904 19.906 4.809 1 59.88 46 VAL B O 1
ATOM 1691 N N . ILE B 1 47 ? -0.964 19.844 5.902 1 53.22 47 ILE B N 1
ATOM 1692 C CA . ILE B 1 47 ? -0.468 21.062 5.277 1 53.22 47 ILE B CA 1
ATOM 1693 C C . ILE B 1 47 ? 0.344 20.719 4.031 1 53.22 47 ILE B C 1
ATOM 1695 O O . ILE B 1 47 ? 1.208 19.844 4.07 1 53.22 47 ILE B O 1
ATOM 1699 N N . LYS B 1 48 ? -0.361 21.047 2.861 1 49.19 48 LYS B N 1
ATOM 1700 C CA . LYS B 1 48 ? 0.345 20.922 1.589 1 49.19 48 LYS B CA 1
ATOM 1701 C C . LYS B 1 48 ? 1.752 21.5 1.683 1 49.19 48 LYS B C 1
ATOM 1703 O O . LYS B 1 48 ? 1.931 22.641 2.152 1 49.19 48 LYS B O 1
ATOM 1708 N N . ARG B 1 49 ? 2.711 20.812 1.754 1 44 49 ARG B N 1
ATOM 1709 C CA . ARG B 1 49 ? 3.895 21.547 1.344 1 44 49 ARG B CA 1
ATOM 1710 C C . ARG B 1 49 ? 3.621 22.359 0.082 1 44 49 ARG B C 1
ATOM 1712 O O . ARG B 1 49 ? 2.836 21.953 -0.772 1 44 49 ARG B O 1
ATOM 1719 N N . GLN B 1 50 ? 3.975 23.578 -0.11 1 39.12 50 GLN B N 1
ATOM 1720 C CA . GLN B 1 50 ? 4.004 24.391 -1.324 1 39.12 50 GLN B CA 1
ATOM 1721 C C . GLN B 1 50 ? 4.348 23.547 -2.543 1 39.12 50 GLN B C 1
ATOM 1723 O O . GLN B 1 50 ? 4.293 24.031 -3.678 1 39.12 50 GLN B O 1
ATOM 1728 N N . GLN B 1 51 ? 5.039 22.516 -2.428 1 39.66 51 GLN B N 1
ATOM 1729 C CA . GLN B 1 51 ? 5.527 22.156 -3.756 1 39.66 51 GLN B CA 1
ATOM 1730 C C . GLN B 1 51 ? 4.379 21.75 -4.672 1 39.66 51 GLN B C 1
ATOM 1732 O O . GLN B 1 51 ? 4.602 21.172 -5.742 1 39.66 51 GLN B O 1
ATOM 1737 N N . LEU B 1 52 ? 3.189 21.266 -4.207 1 36.19 52 LEU B N 1
ATOM 1738 C CA . LEU B 1 52 ? 2.447 21 -5.434 1 36.19 52 LEU B CA 1
ATOM 1739 C C . LEU B 1 52 ? 2.48 22.188 -6.375 1 36.19 52 LEU B C 1
ATOM 1741 O O . LEU B 1 52 ? 2.219 23.328 -5.957 1 36.19 52 LEU B O 1
ATOM 1745 N N . SER B 1 53 ? 3.326 22.328 -7.352 1 35.53 53 SER B N 1
ATOM 1746 C CA . SER B 1 53 ? 3.297 23.391 -8.359 1 35.53 53 SER B CA 1
ATOM 1747 C C . SER B 1 53 ? 1.903 24 -8.477 1 35.53 53 SER B C 1
ATOM 1749 O O . SER B 1 53 ? 0.9 23.281 -8.391 1 35.53 53 SER B O 1
ATOM 1751 N N . GLU B 1 54 ? 1.612 25.281 -8.133 1 35.81 54 GLU B N 1
ATOM 1752 C CA . GLU B 1 54 ? 0.685 26.328 -8.539 1 35.81 54 GLU B CA 1
ATOM 1753 C C . GLU B 1 54 ? 0.074 26.031 -9.906 1 35.81 54 GLU B C 1
ATOM 1755 O O . GLU B 1 54 ? -0.723 26.812 -10.43 1 35.81 54 GLU B O 1
ATOM 1760 N N . ASN B 1 55 ? 0.848 25.578 -10.945 1 35.47 55 ASN B N 1
ATOM 1761 C CA . ASN B 1 55 ? 0.135 25.703 -12.211 1 35.47 55 ASN B CA 1
ATOM 1762 C C . ASN B 1 55 ? -1.271 25.109 -12.117 1 35.47 55 ASN B C 1
ATOM 1764 O O . ASN B 1 55 ? -1.443 23.891 -12.141 1 35.47 55 ASN B O 1
ATOM 1768 N N . GLU B 1 56 ? -2.141 25.594 -11.359 1 37.69 56 GLU B N 1
ATOM 1769 C CA . GLU B 1 56 ? -3.6 25.641 -11.32 1 37.69 56 GLU B CA 1
ATOM 1770 C C . GLU B 1 56 ? -4.199 25.422 -12.703 1 37.69 56 GLU B C 1
ATOM 1772 O O . GLU B 1 56 ? -5.355 25.016 -12.828 1 37.69 56 GLU B O 1
ATOM 1777 N N . SER B 1 57 ? -3.805 26.312 -13.727 1 37.66 57 SER B N 1
ATOM 1778 C CA . SER B 1 57 ? -4.605 26.5 -14.93 1 37.66 57 SER B CA 1
ATOM 1779 C C . SER B 1 57 ? -4.891 25.156 -15.609 1 37.66 57 SER B C 1
ATOM 1781 O O . SER B 1 57 ? -5.527 25.109 -16.656 1 37.66 57 SER B O 1
ATOM 1783 N N . LEU B 1 58 ? -3.758 24.312 -15.812 1 39.5 58 LEU B N 1
ATOM 1784 C CA . LEU B 1 58 ? -3.957 23.422 -16.953 1 39.5 58 LEU B CA 1
ATOM 1785 C C . LEU B 1 58 ? -5.211 22.562 -16.766 1 39.5 58 LEU B C 1
ATOM 1787 O O . LEU B 1 58 ? -5.547 22.188 -15.648 1 39.5 58 LEU B O 1
ATOM 1791 N N . PRO B 1 59 ? -5.961 22.469 -17.656 1 43.59 59 PRO B N 1
ATOM 1792 C CA . PRO B 1 59 ? -7.172 21.641 -17.75 1 43.59 59 PRO B CA 1
ATOM 1793 C C . PRO B 1 59 ? -7.016 20.297 -17.062 1 43.59 59 PRO B C 1
ATOM 1795 O O . PRO B 1 59 ? -6.312 19.422 -17.578 1 43.59 59 PRO B O 1
ATOM 1798 N N . ILE B 1 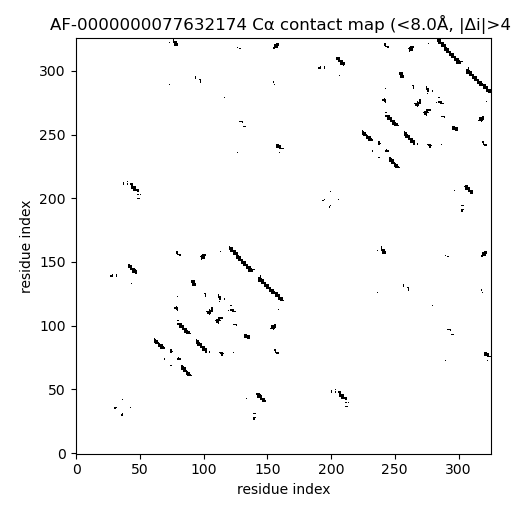60 ? -6.363 20.047 -15.672 1 48 60 ILE B N 1
ATOM 1799 C CA . ILE B 1 60 ? -5.426 19.297 -14.836 1 48 60 ILE B CA 1
ATOM 1800 C C . ILE B 1 60 ? -5.801 17.828 -14.844 1 48 60 ILE B C 1
ATOM 1802 O O . ILE B 1 60 ? -6.895 17.453 -14.422 1 48 60 ILE B O 1
ATOM 1806 N N . ILE B 1 61 ? -5.352 17.094 -15.703 1 53.66 61 ILE B N 1
ATOM 1807 C CA . ILE B 1 61 ? -5.625 15.664 -15.711 1 53.66 61 ILE B CA 1
ATOM 1808 C C . ILE B 1 61 ? -5.594 15.117 -14.281 1 53.66 61 ILE B C 1
ATOM 1810 O O . ILE B 1 61 ? -4.555 15.172 -13.617 1 53.66 61 ILE B O 1
ATOM 1814 N N . LYS B 1 62 ? -6.723 14.859 -13.523 1 78.88 62 LYS B N 1
ATOM 1815 C CA . LYS B 1 62 ? -6.988 14.492 -12.141 1 78.88 62 LYS B CA 1
ATOM 1816 C C . LYS B 1 62 ? -6.48 13.086 -11.836 1 78.88 62 LYS B C 1
ATOM 1818 O O . LYS B 1 62 ? -5.918 12.844 -10.766 1 78.88 62 LYS B O 1
ATOM 1823 N N . THR B 1 63 ? -6.504 12.227 -12.938 1 89.12 63 THR B N 1
ATOM 1824 C CA . THR B 1 63 ? -6.082 10.844 -12.727 1 89.12 63 THR B CA 1
ATOM 1825 C C . THR B 1 63 ? -5.484 10.266 -14 1 89.12 63 THR B C 1
ATOM 1827 O O . THR B 1 63 ? -5.91 10.602 -15.109 1 89.12 63 THR B O 1
ATOM 1830 N N . TRP B 1 64 ? -4.34 9.555 -13.969 1 92.38 64 TRP B N 1
ATOM 1831 C CA . TRP B 1 64 ? -3.805 8.812 -15.102 1 92.38 64 TRP B CA 1
ATOM 1832 C C . TRP B 1 64 ? -3.244 7.465 -14.656 1 92.38 64 TRP B C 1
ATOM 1834 O O . TRP B 1 64 ? -2.938 7.277 -13.477 1 92.38 64 TRP B O 1
ATOM 1844 N N . THR B 1 65 ? -3.281 6.555 -15.555 1 94.56 65 THR B N 1
ATOM 1845 C CA . THR B 1 65 ? -2.635 5.262 -15.367 1 94.56 65 THR B CA 1
ATOM 1846 C C . THR B 1 65 ? -1.603 5.012 -16.469 1 94.56 65 THR B C 1
ATOM 1848 O O . THR B 1 65 ? -1.869 5.254 -17.641 1 94.56 65 THR B O 1
ATOM 1851 N N . ARG B 1 66 ? -0.379 4.617 -16.031 1 95.81 66 ARG B N 1
ATOM 1852 C CA . ARG B 1 66 ? 0.661 4.32 -17.016 1 95.81 66 ARG B CA 1
ATOM 1853 C C . ARG B 1 66 ? 1.365 3.008 -16.672 1 95.81 66 ARG B C 1
ATOM 1855 O O . ARG B 1 66 ? 1.542 2.67 -15.508 1 95.81 66 ARG B O 1
ATOM 1862 N N . LYS B 1 67 ? 1.725 2.357 -17.734 1 94.12 67 LYS B N 1
ATOM 1863 C CA . LYS B 1 67 ? 2.512 1.142 -17.562 1 94.12 67 LYS B CA 1
ATOM 1864 C C . LYS B 1 67 ? 3.902 1.462 -17.016 1 94.12 67 LYS B C 1
ATOM 1866 O O . LYS B 1 67 ? 4.547 2.408 -17.484 1 94.12 67 LYS B O 1
ATOM 1871 N N . ALA B 1 68 ? 4.238 0.771 -15.93 1 94.19 68 ALA B N 1
ATOM 1872 C CA . ALA B 1 68 ? 5.543 0.953 -15.297 1 94.19 68 ALA B CA 1
ATOM 1873 C C . ALA B 1 68 ? 6.422 -0.278 -15.492 1 94.19 68 ALA B C 1
ATOM 1875 O O . ALA B 1 68 ? 5.953 -1.317 -15.961 1 94.19 68 ALA B O 1
ATOM 1876 N N . LYS B 1 69 ? 7.719 -0.105 -15.227 1 88.69 69 LYS B N 1
ATOM 1877 C CA . LYS B 1 69 ? 8.641 -1.236 -15.266 1 88.69 69 LYS B CA 1
ATOM 1878 C C . LYS B 1 69 ? 8.508 -2.096 -14.008 1 88.69 69 LYS B C 1
ATOM 1880 O O . LYS B 1 69 ? 8.438 -1.57 -12.898 1 88.69 69 LYS B O 1
ATOM 1885 N N . CYS B 1 70 ? 8.352 -3.369 -14.289 1 84.06 70 CYS B N 1
ATOM 1886 C CA . CYS B 1 70 ? 8.312 -4.312 -13.18 1 84.06 70 CYS B CA 1
ATOM 1887 C C . CYS B 1 70 ? 9.719 -4.75 -12.789 1 84.06 70 CYS B C 1
ATOM 1889 O O . CYS B 1 70 ? 10.68 -4.516 -13.523 1 84.06 70 CYS B O 1
ATOM 1891 N N . GLU B 1 71 ? 9.797 -5.199 -11.453 1 76.06 71 GLU B N 1
ATOM 1892 C CA . GLU B 1 71 ? 10.984 -5.988 -11.148 1 76.06 71 GLU B CA 1
ATOM 1893 C C . GLU B 1 71 ? 11.055 -7.246 -12.008 1 76.06 71 GLU B C 1
ATOM 1895 O O . GLU B 1 71 ? 10.219 -8.141 -11.883 1 76.06 71 GLU B O 1
ATOM 1900 N N . LYS B 1 72 ? 11.773 -7.281 -13.078 1 68.75 72 LYS B N 1
ATOM 1901 C CA . LYS B 1 72 ? 11.797 -8.266 -14.156 1 68.75 72 LYS B CA 1
ATOM 1902 C C . LYS B 1 72 ? 12.07 -9.664 -13.625 1 68.75 72 LYS B C 1
ATOM 1904 O O . LYS B 1 72 ? 11.43 -10.633 -14.047 1 68.75 72 LYS B O 1
ATOM 1909 N N . ARG B 1 73 ? 12.812 -9.875 -12.609 1 77.94 73 ARG B N 1
ATOM 1910 C CA . ARG B 1 73 ? 13.289 -11.219 -12.289 1 77.94 73 ARG B CA 1
ATOM 1911 C C . ARG B 1 73 ? 12.156 -12.086 -11.727 1 77.94 73 ARG B C 1
ATOM 1913 O O . ARG B 1 73 ? 12.008 -13.242 -12.117 1 77.94 73 ARG B O 1
ATOM 1920 N N . LEU B 1 74 ? 11.219 -11.508 -11.039 1 89.44 74 LEU B N 1
ATOM 1921 C CA . LEU B 1 74 ? 10.219 -12.336 -10.375 1 89.44 74 LEU B CA 1
ATOM 1922 C C . LEU B 1 74 ? 9.047 -12.633 -11.312 1 89.44 74 LEU B C 1
ATOM 1924 O O . LEU B 1 74 ? 8.688 -13.797 -11.516 1 89.44 74 LEU B O 1
ATOM 1928 N N . THR B 1 75 ? 8.617 -11.648 -11.992 1 91 75 THR B N 1
ATOM 1929 C CA . THR B 1 75 ? 7.426 -11.836 -12.812 1 91 75 THR B CA 1
ATOM 1930 C C . THR B 1 75 ? 7.727 -12.742 -14.008 1 91 75 THR B C 1
ATOM 1932 O O . THR B 1 75 ? 6.875 -13.523 -14.43 1 91 75 THR B O 1
ATOM 1935 N N . GLU B 1 76 ? 8.898 -12.688 -14.531 1 89.25 76 GLU B N 1
ATOM 1936 C CA . GLU B 1 76 ? 9.258 -13.484 -15.703 1 89.25 76 GLU B CA 1
ATOM 1937 C C . GLU B 1 76 ? 9.336 -14.969 -15.352 1 89.25 76 GLU B C 1
ATOM 1939 O O . GLU B 1 76 ? 9.102 -15.828 -16.203 1 89.25 76 GLU B O 1
ATOM 1944 N N . ARG B 1 77 ? 9.602 -15.258 -14.195 1 90.12 77 ARG B N 1
ATOM 1945 C CA . ARG B 1 77 ? 9.742 -16.641 -13.75 1 90.12 77 ARG B CA 1
ATOM 1946 C C . ARG B 1 77 ? 8.43 -17.172 -13.188 1 90.12 77 ARG B C 1
ATOM 1948 O O . ARG B 1 77 ? 8.312 -18.359 -12.891 1 90.12 77 ARG B O 1
ATOM 1955 N N . SER B 1 78 ? 7.48 -16.281 -13.047 1 91 78 SER B N 1
ATOM 1956 C CA . SER B 1 78 ? 6.211 -16.656 -12.438 1 91 78 SER B CA 1
ATOM 1957 C C . SER B 1 78 ? 5.34 -17.438 -13.414 1 91 78 SER B C 1
ATOM 1959 O O . SER B 1 78 ? 5.336 -17.156 -14.609 1 91 78 SER B O 1
ATOM 1961 N N . LEU B 1 79 ? 4.566 -18.375 -12.867 1 89.5 79 LEU B N 1
ATOM 1962 C CA . LEU B 1 79 ? 3.574 -19.078 -13.68 1 89.5 79 LEU B CA 1
ATOM 1963 C C . LEU B 1 79 ? 2.477 -18.125 -14.141 1 89.5 79 LEU B C 1
ATOM 1965 O O . LEU B 1 79 ? 1.777 -18.406 -15.117 1 89.5 79 LEU B O 1
ATOM 1969 N N . CYS B 1 80 ? 2.301 -17.109 -13.352 1 91.44 80 CYS B N 1
ATOM 1970 C CA . CYS B 1 80 ? 1.346 -16.062 -13.688 1 91.44 80 CYS B CA 1
ATOM 1971 C C . CYS B 1 80 ? 2.02 -14.695 -13.695 1 91.44 80 CYS B C 1
ATOM 1973 O O . CYS B 1 80 ? 1.92 -13.938 -12.727 1 91.44 80 CYS B O 1
ATOM 1975 N N . PRO B 1 81 ? 2.639 -14.391 -14.844 1 92 81 PRO B N 1
ATOM 1976 C CA . PRO B 1 81 ? 3.322 -13.094 -14.906 1 92 81 PRO B CA 1
ATOM 1977 C C . PRO B 1 81 ? 2.355 -11.914 -14.844 1 92 81 PRO B C 1
ATOM 1979 O O . PRO B 1 81 ? 1.161 -12.07 -15.102 1 92 81 PRO B O 1
ATOM 1982 N N . TRP B 1 82 ? 2.906 -10.805 -14.414 1 93.75 82 TRP B N 1
ATOM 1983 C CA . TRP B 1 82 ? 2.086 -9.602 -14.289 1 93.75 82 TRP B CA 1
ATOM 1984 C C . TRP B 1 82 ? 2.754 -8.414 -14.977 1 93.75 82 TRP B C 1
ATOM 1986 O O . TRP B 1 82 ? 3.947 -8.453 -15.281 1 93.75 82 TRP B O 1
ATOM 1996 N N . ASP B 1 83 ? 1.911 -7.5 -15.258 1 94 83 ASP B N 1
ATOM 1997 C CA . ASP B 1 83 ? 2.371 -6.176 -15.672 1 94 83 ASP B CA 1
ATOM 1998 C C . ASP B 1 83 ? 2.252 -5.172 -14.523 1 94 83 ASP B C 1
ATOM 2000 O O . ASP B 1 83 ? 1.405 -5.328 -13.641 1 94 83 ASP B O 1
ATOM 2004 N N . CYS B 1 84 ? 3.16 -4.184 -14.594 1 96.12 84 CYS B N 1
ATOM 2005 C CA . CYS B 1 84 ? 3.178 -3.172 -13.547 1 96.12 84 CYS B CA 1
ATOM 2006 C C . CYS B 1 84 ? 2.631 -1.845 -14.062 1 96.12 84 CYS B C 1
ATOM 2008 O O . CYS B 1 84 ? 2.898 -1.454 -15.195 1 96.12 84 CYS B O 1
ATOM 2010 N N . TYR B 1 85 ? 1.882 -1.224 -13.148 1 96.69 85 TYR B N 1
ATOM 2011 C CA . TYR B 1 85 ? 1.282 0.063 -13.484 1 96.69 85 TYR B CA 1
ATOM 2012 C C . TYR B 1 85 ? 1.466 1.065 -12.352 1 96.69 85 TYR B C 1
ATOM 2014 O O . TYR B 1 85 ? 1.659 0.678 -11.203 1 96.69 85 TYR B O 1
ATOM 2022 N N . GLU B 1 86 ? 1.471 2.312 -12.766 1 96.31 86 GLU B N 1
ATOM 2023 C CA . GLU B 1 86 ? 1.353 3.426 -11.828 1 96.31 86 GLU B CA 1
ATOM 2024 C C . GLU B 1 86 ? 0.035 4.172 -12.023 1 96.31 86 GLU B C 1
ATOM 2026 O O . GLU B 1 86 ? -0.297 4.578 -13.141 1 96.31 86 GLU B O 1
ATOM 2031 N N . ASN B 1 87 ? -0.693 4.234 -10.945 1 95.06 87 ASN B N 1
ATOM 2032 C CA . ASN B 1 87 ? -1.945 4.98 -10.914 1 95.06 87 ASN B CA 1
ATOM 2033 C C . ASN B 1 87 ? -1.785 6.316 -10.188 1 95.06 87 ASN B C 1
ATOM 2035 O O . ASN B 1 87 ? -1.562 6.344 -8.977 1 95.06 87 ASN B O 1
ATOM 2039 N N . TYR B 1 88 ? -1.93 7.387 -10.977 1 92.19 88 TYR B N 1
ATOM 2040 C CA . TYR B 1 88 ? -1.779 8.727 -10.406 1 92.19 88 TYR B CA 1
ATOM 2041 C C . TYR B 1 88 ? -3.139 9.359 -10.141 1 92.19 88 TYR B C 1
ATOM 2043 O O . TYR B 1 88 ? -4.047 9.266 -10.969 1 92.19 88 TYR B O 1
ATOM 2051 N N . ASN B 1 89 ? -3.297 9.906 -8.961 1 90.19 89 ASN B N 1
ATOM 2052 C CA . ASN B 1 89 ? -4.426 10.727 -8.539 1 90.19 89 ASN B CA 1
ATOM 2053 C C . ASN B 1 89 ? -3.961 11.977 -7.789 1 90.19 89 ASN B C 1
ATOM 2055 O O . ASN B 1 89 ? -3.395 11.875 -6.699 1 90.19 89 ASN B O 1
ATOM 2059 N N . ALA B 1 90 ? -4.238 13.102 -8.297 1 85.94 90 ALA B N 1
ATOM 2060 C CA . ALA B 1 90 ? -3.734 14.359 -7.754 1 85.94 90 ALA B CA 1
ATOM 2061 C C . ALA B 1 90 ? -4.395 14.68 -6.418 1 85.94 90 ALA B C 1
ATOM 2063 O O . ALA B 1 90 ? -3.855 15.453 -5.621 1 85.94 90 ALA B O 1
ATOM 2064 N N . THR B 1 91 ? -5.504 14.125 -6.191 1 83.69 91 THR B N 1
ATOM 2065 C CA . THR B 1 91 ? -6.258 14.5 -4.996 1 83.69 91 THR B CA 1
ATOM 2066 C C . THR B 1 91 ? -6.07 13.461 -3.895 1 83.69 91 THR B C 1
ATOM 2068 O O . THR B 1 91 ? -6.801 13.461 -2.902 1 83.69 91 THR B O 1
ATOM 2071 N N . ARG B 1 92 ? -5.043 12.633 -4.047 1 87 92 ARG B N 1
ATOM 2072 C CA . ARG B 1 92 ? -4.82 11.562 -3.084 1 87 92 ARG B CA 1
ATOM 2073 C C . ARG B 1 92 ? -3.379 11.562 -2.586 1 87 92 ARG B C 1
ATOM 2075 O O . ARG B 1 92 ? -2.479 12.047 -3.277 1 87 92 ARG B O 1
ATOM 2082 N N . TYR B 1 93 ? -3.227 11.203 -1.406 1 81.94 93 TYR B N 1
ATOM 2083 C CA . TYR B 1 93 ? -1.904 10.828 -0.921 1 81.94 93 TYR B CA 1
ATOM 2084 C C . TYR B 1 93 ? -1.864 9.352 -0.537 1 81.94 93 TYR B C 1
ATOM 2086 O O . TYR B 1 93 ? -2.699 8.883 0.24 1 81.94 93 TYR B O 1
ATOM 2094 N N . PRO B 1 94 ? -0.838 8.578 -0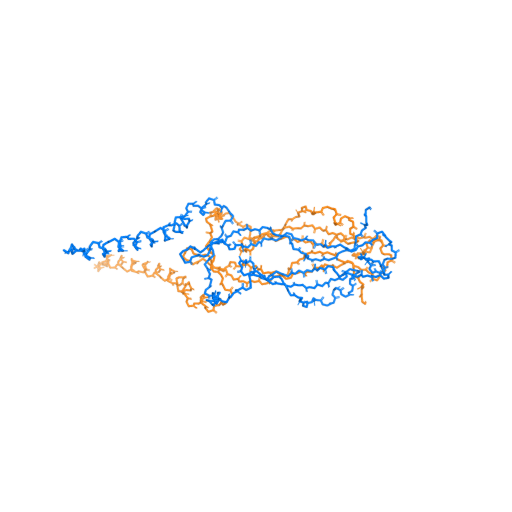.859 1 89.38 94 PRO B N 1
ATOM 2095 C CA . PRO B 1 94 ? 0.12 9.008 -1.882 1 89.38 94 PRO B CA 1
ATOM 2096 C C . PRO B 1 94 ? -0.526 9.195 -3.252 1 89.38 94 PRO B C 1
ATOM 2098 O O . PRO B 1 94 ? -1.526 8.547 -3.564 1 89.38 94 PRO B O 1
ATOM 2101 N N . GLN B 1 95 ? 0.061 10.008 -4.055 1 88.5 95 GLN B N 1
ATOM 2102 C CA . GLN B 1 95 ? -0.52 10.312 -5.359 1 88.5 95 GLN B CA 1
ATOM 2103 C C . GLN B 1 95 ? -0.307 9.164 -6.34 1 88.5 95 GLN B C 1
ATOM 2105 O O . GLN B 1 95 ? -1.111 8.961 -7.25 1 88.5 95 GLN B O 1
ATOM 2110 N N . ILE B 1 96 ? 0.779 8.461 -6.148 1 92.06 96 ILE B N 1
ATOM 2111 C CA . ILE B 1 96 ? 1.081 7.352 -7.047 1 92.06 96 ILE B CA 1
ATOM 2112 C C . ILE B 1 96 ? 0.913 6.027 -6.301 1 92.06 96 ILE B C 1
ATOM 2114 O O . ILE B 1 96 ? 1.493 5.832 -5.23 1 92.06 96 ILE B O 1
ATOM 2118 N N . ILE B 1 97 ? 0.109 5.18 -6.852 1 96.12 97 ILE B N 1
ATOM 2119 C CA . ILE B 1 97 ? -0.067 3.818 -6.355 1 96.12 97 ILE B CA 1
ATOM 2120 C C . ILE B 1 97 ? 0.395 2.818 -7.41 1 96.12 97 ILE B C 1
ATOM 2122 O O . ILE B 1 97 ? -0.009 2.902 -8.57 1 96.12 97 ILE B O 1
ATOM 2126 N N . LYS B 1 98 ? 1.281 1.968 -6.992 1 96.62 98 LYS B N 1
ATOM 2127 C CA . LYS B 1 98 ? 1.782 0.927 -7.883 1 96.62 98 LYS B CA 1
ATOM 2128 C C . LYS B 1 98 ? 0.868 -0.295 -7.871 1 96.62 98 LYS B C 1
ATOM 2130 O O . LYS B 1 98 ? 0.398 -0.715 -6.812 1 96.62 98 LYS B O 1
ATOM 2135 N N . GLU B 1 99 ? 0.633 -0.823 -9.062 1 97 99 GLU B N 1
ATOM 2136 C CA . GLU B 1 99 ? -0.231 -1.992 -9.203 1 97 99 GLU B CA 1
ATOM 2137 C C . GLU B 1 99 ? 0.434 -3.074 -10.047 1 97 99 GLU B C 1
ATOM 2139 O O . GLU B 1 99 ? 1.262 -2.775 -10.906 1 97 99 GLU B O 1
ATOM 2144 N N . LYS B 1 100 ? 0.143 -4.297 -9.695 1 96.69 100 LYS B N 1
ATOM 2145 C CA . LYS B 1 100 ? 0.528 -5.484 -10.453 1 96.69 100 LYS B CA 1
ATOM 2146 C C . LYS B 1 100 ? -0.7 -6.242 -10.953 1 96.69 100 LYS B C 1
ATOM 2148 O O . LYS B 1 100 ? -1.504 -6.727 -10.148 1 96.69 100 LYS B O 1
ATOM 2153 N N . ILE B 1 101 ? -0.802 -6.324 -12.273 1 95.25 101 ILE B N 1
ATOM 2154 C CA . ILE B 1 101 ? -1.985 -6.945 -12.859 1 95.25 101 ILE B CA 1
ATOM 2155 C C . ILE B 1 101 ? -1.57 -8.141 -13.719 1 95.25 101 ILE B C 1
ATOM 2157 O O . ILE B 1 101 ? -0.621 -8.047 -14.5 1 95.25 101 ILE B O 1
ATOM 2161 N N . CYS B 1 102 ? -2.291 -9.188 -13.508 1 93.88 102 CYS B N 1
ATOM 2162 C CA . CYS B 1 102 ? -1.98 -10.406 -14.25 1 93.88 102 CYS B CA 1
ATOM 2163 C C . CYS B 1 102 ? -1.909 -10.125 -15.75 1 93.88 102 CYS B C 1
ATOM 2165 O O . CYS B 1 102 ? -2.746 -9.406 -16.297 1 93.88 102 CYS B O 1
ATOM 2167 N N . LYS B 1 103 ? -0.876 -10.719 -16.375 1 89.31 103 LYS B N 1
ATOM 2168 C CA . LYS B 1 103 ? -0.83 -10.68 -17.828 1 89.31 103 LYS B CA 1
ATOM 2169 C C . LYS B 1 103 ? -1.918 -11.562 -18.438 1 89.31 103 LYS B C 1
ATOM 2171 O O . LYS B 1 103 ? -2.242 -12.625 -17.891 1 89.31 103 LYS B O 1
ATOM 2176 N N . LYS B 1 104 ? -2.586 -11.031 -19.391 1 75.75 104 LYS B N 1
ATOM 2177 C CA . LYS B 1 104 ? -3.629 -11.82 -20.047 1 75.75 104 LYS B CA 1
ATOM 2178 C C . LYS B 1 104 ? -3.031 -13 -20.812 1 75.75 104 LYS B C 1
ATOM 2180 O O . LYS B 1 104 ? -2.211 -12.805 -21.703 1 75.75 104 LYS B O 1
ATOM 2185 N N . ARG B 1 105 ? -2.258 -13.852 -20.109 1 62.03 105 ARG B N 1
ATOM 2186 C CA . ARG B 1 105 ? -1.57 -14.945 -20.766 1 62.03 105 ARG B CA 1
ATOM 2187 C C . ARG B 1 105 ? -2.553 -15.82 -21.547 1 62.03 105 ARG B C 1
ATOM 2189 O O . ARG B 1 105 ? -3.572 -16.25 -21 1 62.03 105 ARG B O 1
ATOM 2196 N N . LEU B 1 106 ? -2.57 -15.664 -22.719 1 57.47 106 LEU B N 1
ATOM 2197 C CA . LEU B 1 106 ? -3.277 -16.578 -23.609 1 57.47 106 LEU B CA 1
ATOM 2198 C C . LEU B 1 106 ? -2.486 -17.875 -23.797 1 57.47 106 LEU B C 1
ATOM 2200 O O . LEU B 1 106 ? -1.513 -17.906 -24.547 1 57.47 106 LEU B O 1
ATOM 2204 N N . ASN B 1 107 ? -1.822 -18.391 -22.719 1 52.56 107 ASN B N 1
ATOM 2205 C CA . ASN B 1 107 ? -1.117 -19.641 -22.969 1 52.56 107 ASN B CA 1
ATOM 2206 C C . ASN B 1 107 ? -2.016 -20.672 -23.641 1 52.56 107 ASN B C 1
ATOM 2208 O O . ASN B 1 107 ? -2.982 -21.156 -23.047 1 52.56 107 ASN B O 1
ATOM 2212 N N . ARG B 1 108 ? -1.459 -21.156 -24.875 1 55.5 108 ARG B N 1
ATOM 2213 C CA . ARG B 1 108 ? -2.023 -22.188 -25.75 1 55.5 108 ARG B CA 1
ATOM 2214 C C . ARG B 1 108 ? -3.506 -21.938 -26 1 55.5 108 ARG B C 1
ATOM 2216 O O . ARG B 1 108 ? -4.297 -22.875 -26.078 1 55.5 108 ARG B O 1
ATOM 2223 N N . GLY B 1 109 ? -3.807 -20.734 -25.875 1 54.97 109 GLY B N 1
ATOM 2224 C CA . GLY B 1 109 ? -5.176 -20.453 -26.281 1 54.97 109 GLY B CA 1
ATOM 2225 C C . GLY B 1 109 ? -6.121 -20.266 -25.109 1 54.97 109 GLY B C 1
ATOM 2226 O O . GLY B 1 109 ? -7.293 -19.938 -25.297 1 54.97 109 GLY B O 1
ATOM 2227 N N . ARG B 1 110 ? -5.625 -20.672 -23.922 1 62.34 110 ARG B N 1
ATOM 2228 C CA . ARG B 1 110 ? -6.602 -20.531 -22.844 1 62.34 110 ARG B CA 1
ATOM 2229 C C . ARG B 1 110 ? -6.395 -19.234 -22.094 1 62.34 110 ARG B C 1
ATOM 2231 O O . ARG B 1 110 ? -5.285 -18.938 -21.625 1 62.34 110 ARG B O 1
ATOM 2238 N N . PRO B 1 111 ? -7.293 -18.5 -22.078 1 64.81 111 PRO B N 1
ATOM 2239 C CA . PRO B 1 111 ? -7.203 -17.234 -21.359 1 64.81 111 PRO B CA 1
ATOM 2240 C C . PRO B 1 111 ?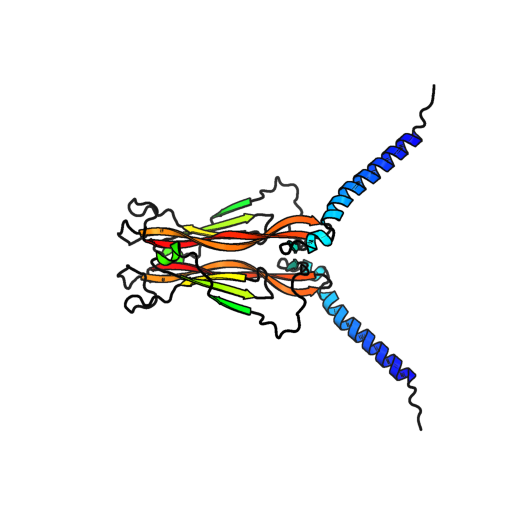 -6.973 -17.406 -19.859 1 64.81 111 PRO B C 1
ATOM 2242 O O . PRO B 1 111 ? -7.531 -18.328 -19.25 1 64.81 111 PRO B O 1
ATOM 2245 N N . ASN B 1 112 ? -6.055 -16.75 -19.297 1 70.06 112 ASN B N 1
ATOM 2246 C CA . ASN B 1 112 ? -5.766 -16.688 -17.859 1 70.06 112 ASN B CA 1
ATOM 2247 C C . ASN B 1 112 ? -5.156 -17.984 -17.359 1 70.06 112 ASN B C 1
ATOM 2249 O O . ASN B 1 112 ? -5.297 -18.328 -16.172 1 70.06 112 ASN B O 1
ATOM 2253 N N . SER B 1 113 ? -4.637 -18.812 -18.281 1 79.06 113 SER B N 1
ATOM 2254 C CA . SER B 1 113 ? -4.059 -20.094 -17.859 1 79.06 113 SER B CA 1
ATOM 2255 C C . SER B 1 113 ? -2.688 -19.891 -17.219 1 79.06 113 SER B C 1
ATOM 2257 O O . SER B 1 113 ? -1.976 -18.938 -17.547 1 79.06 113 SER B O 1
ATOM 2259 N N . CYS B 1 114 ? -2.383 -20.781 -16.234 1 86.5 114 CYS B N 1
ATOM 2260 C CA . CYS B 1 114 ? -1.058 -20.781 -15.625 1 86.5 114 CYS B CA 1
ATOM 2261 C C . CYS B 1 114 ? -0.028 -21.406 -16.547 1 86.5 114 CYS B C 1
ATOM 2263 O O . CYS B 1 114 ? -0.303 -22.422 -17.203 1 86.5 114 CYS B O 1
ATOM 2265 N N . ARG B 1 115 ? 1.035 -20.844 -16.578 1 79.06 115 ARG B N 1
ATOM 2266 C CA . ARG B 1 115 ? 2.113 -21.422 -17.375 1 79.06 115 ARG B CA 1
ATOM 2267 C C . ARG B 1 115 ? 2.504 -22.797 -16.859 1 79.06 115 ARG B C 1
ATOM 2269 O O . ARG B 1 115 ? 2.473 -23.047 -15.656 1 79.06 115 ARG B O 1
ATOM 2276 N N . VAL B 1 116 ? 2.809 -23.656 -17.641 1 66.56 116 VAL B N 1
ATOM 2277 C CA . VAL B 1 116 ? 3.439 -24.953 -17.391 1 66.56 116 VAL B CA 1
ATOM 2278 C C . VAL B 1 116 ? 2.451 -25.875 -16.703 1 66.56 116 VAL B C 1
ATOM 2280 O O . VAL B 1 116 ? 2.781 -27.031 -16.391 1 66.56 116 VAL B O 1
ATOM 2283 N N . VAL B 1 117 ? 1.273 -25.266 -16.359 1 64.5 117 VAL B N 1
ATOM 2284 C CA . VAL B 1 117 ? 0.301 -26.156 -15.719 1 64.5 117 VAL B CA 1
ATOM 2285 C C . VAL B 1 117 ? -0.708 -26.641 -16.75 1 64.5 117 VAL B C 1
ATOM 2287 O O . VAL B 1 117 ? -1.362 -25.844 -17.422 1 64.5 117 VAL B O 1
ATOM 2290 N N . ASP B 1 118 ? -0.487 -27.797 -17.172 1 64.94 118 ASP B N 1
ATOM 2291 C CA . ASP B 1 118 ? -1.394 -28.391 -18.156 1 64.94 118 ASP B CA 1
ATOM 2292 C C . ASP B 1 118 ? -2.705 -28.812 -17.5 1 64.94 118 ASP B C 1
ATOM 2294 O O . ASP B 1 118 ? -2.982 -30.016 -17.375 1 64.94 118 ASP B O 1
ATOM 2298 N N . SER B 1 119 ? -3.309 -27.938 -16.812 1 68.06 119 SER B N 1
ATOM 2299 C CA . SER B 1 119 ? -4.602 -28.234 -16.203 1 68.06 119 SER B CA 1
ATOM 2300 C C . SER B 1 119 ? -5.625 -27.156 -16.516 1 68.06 119 SER B C 1
ATOM 2302 O O . SER B 1 119 ? -5.309 -25.969 -16.469 1 68.06 119 SER B O 1
ATOM 2304 N N . ASP B 1 120 ? -6.699 -27.656 -17.047 1 72.12 120 ASP B N 1
ATOM 2305 C CA . ASP B 1 120 ? -7.809 -26.734 -17.297 1 72.12 120 ASP B CA 1
ATOM 2306 C C . ASP B 1 120 ? -8.445 -26.281 -15.984 1 72.12 120 ASP B C 1
ATOM 2308 O O . ASP B 1 120 ? -9.289 -25.375 -15.977 1 72.12 120 ASP B O 1
ATOM 2312 N N . GLU B 1 121 ? -7.863 -26.75 -14.922 1 78.94 121 GLU B N 1
ATOM 2313 C CA . GLU B 1 121 ? -8.5 -26.469 -13.641 1 78.94 121 GLU B CA 1
ATOM 2314 C C . GLU B 1 121 ? -7.809 -25.297 -12.938 1 78.94 121 GLU B C 1
ATOM 2316 O O . GLU B 1 121 ? -8.273 -24.844 -11.891 1 78.94 121 GLU B O 1
ATOM 2321 N N . MET B 1 122 ? -6.746 -24.875 -13.625 1 84.81 122 MET B N 1
ATOM 2322 C CA . MET B 1 122 ? -6.016 -23.797 -12.953 1 84.81 122 MET B CA 1
ATOM 2323 C C . MET B 1 122 ? -6.023 -22.531 -13.805 1 84.81 122 MET B C 1
ATOM 2325 O O . MET B 1 122 ? -5.957 -22.594 -15.031 1 84.81 122 MET B O 1
ATOM 2329 N N . HIS B 1 123 ? -6.16 -21.375 -13.203 1 88.31 123 HIS B N 1
ATOM 2330 C CA . HIS B 1 123 ? -6.105 -20.094 -13.906 1 88.31 123 HIS B CA 1
ATOM 2331 C C . HIS B 1 123 ? -5.438 -19.016 -13.055 1 88.31 123 HIS B C 1
ATOM 2333 O O . HIS B 1 123 ? -5.355 -19.156 -11.828 1 88.31 123 HIS B O 1
ATOM 2339 N N . CYS B 1 124 ? -4.965 -18 -13.695 1 91.75 124 CYS B N 1
ATOM 2340 C CA . CYS B 1 124 ? -4.336 -16.875 -13.008 1 91.75 124 CYS B CA 1
ATOM 2341 C C . CYS B 1 124 ? -5.383 -15.914 -12.469 1 91.75 124 CYS B C 1
ATOM 2343 O O . CYS B 1 124 ? -6.34 -15.57 -13.172 1 91.75 124 CYS B O 1
ATOM 2345 N N . ALA B 1 125 ? -5.148 -15.531 -11.227 1 91.62 125 ALA B N 1
ATOM 2346 C CA . ALA B 1 125 ? -6.062 -14.594 -10.578 1 91.62 125 ALA B CA 1
ATOM 2347 C C . ALA B 1 125 ? -5.301 -13.445 -9.922 1 91.62 125 ALA B C 1
ATOM 2349 O O . ALA B 1 125 ? -4.258 -13.656 -9.305 1 91.62 125 ALA B O 1
ATOM 2350 N N . ASN B 1 126 ? -5.914 -12.281 -10.055 1 94.75 126 ASN B N 1
ATOM 2351 C CA . ASN B 1 126 ? -5.32 -11.117 -9.414 1 94.75 126 ASN B CA 1
ATOM 2352 C C . ASN B 1 126 ? -5.398 -11.211 -7.891 1 94.75 126 ASN B C 1
ATOM 2354 O O . ASN B 1 126 ? -6.422 -11.633 -7.344 1 94.75 126 ASN B O 1
ATOM 2358 N N . VAL B 1 127 ? -4.281 -10.883 -7.305 1 95.88 127 VAL B N 1
ATOM 2359 C CA . VAL B 1 127 ? -4.254 -10.719 -5.855 1 95.88 127 VAL B CA 1
ATOM 2360 C C . VAL B 1 127 ? -4.48 -9.25 -5.496 1 95.88 127 VAL B C 1
ATOM 2362 O O . VAL B 1 127 ? -3.855 -8.359 -6.074 1 95.88 127 VAL B O 1
ATOM 2365 N N . THR B 1 128 ? -5.379 -9 -4.5 1 96 128 THR B N 1
ATOM 2366 C CA . THR B 1 128 ? -5.68 -7.629 -4.094 1 96 128 THR B CA 1
ATOM 2367 C C . THR B 1 128 ? -5.32 -7.41 -2.627 1 96 128 THR B C 1
ATOM 2369 O O . THR B 1 128 ? -5.375 -8.344 -1.822 1 96 128 THR B O 1
ATOM 2372 N N . THR B 1 129 ? -4.871 -6.223 -2.355 1 95.25 129 THR B N 1
ATOM 2373 C CA . THR B 1 129 ? -4.586 -5.801 -0.989 1 95.25 129 THR B CA 1
ATOM 2374 C C . THR B 1 129 ? -5.258 -4.465 -0.686 1 95.25 129 THR B C 1
ATOM 2376 O O . THR B 1 129 ? -5.27 -3.562 -1.526 1 95.25 129 THR B O 1
ATOM 2379 N N . SER B 1 130 ? -5.828 -4.422 0.517 1 94.12 130 SER B N 1
ATOM 2380 C CA . SER B 1 130 ? -6.406 -3.162 0.972 1 94.12 130 SER B CA 1
ATOM 2381 C C . SER B 1 130 ? -5.328 -2.215 1.491 1 94.12 130 SER B C 1
ATOM 2383 O O . SER B 1 130 ? -4.48 -2.611 2.293 1 94.12 130 SER B O 1
ATOM 2385 N N . ILE B 1 131 ? -5.395 -0.988 0.982 1 94.75 131 ILE B N 1
ATOM 2386 C CA . ILE B 1 131 ? -4.461 0.002 1.506 1 94.75 131 ILE B CA 1
ATOM 2387 C C . ILE B 1 131 ? -5.215 1.265 1.909 1 94.75 131 ILE B C 1
ATOM 2389 O O . ILE B 1 131 ? -6.309 1.528 1.404 1 94.75 131 ILE B O 1
ATOM 2393 N N . GLN B 1 132 ? -4.621 1.943 2.842 1 91.12 132 GLN B N 1
ATOM 2394 C CA . GLN B 1 132 ? -5.176 3.219 3.281 1 91.12 132 GLN B CA 1
ATOM 2395 C C . GLN B 1 132 ? -4.547 4.383 2.521 1 91.12 132 GLN B C 1
ATOM 2397 O O . GLN B 1 132 ? -3.328 4.426 2.34 1 91.12 132 GLN B O 1
ATOM 2402 N N . VAL B 1 133 ? -5.418 5.312 2.105 1 90.94 133 VAL B N 1
ATOM 2403 C CA . VAL B 1 133 ? -4.961 6.516 1.418 1 90.94 133 VAL B CA 1
ATOM 2404 C C . VAL B 1 133 ? -5.664 7.742 2.004 1 90.94 133 VAL B C 1
ATOM 2406 O O . VAL B 1 133 ? -6.652 7.613 2.729 1 90.94 133 VAL B O 1
ATOM 2409 N N . LEU B 1 134 ? -5.043 8.883 1.792 1 85.62 134 LEU B N 1
ATOM 2410 C CA . LEU B 1 134 ? -5.656 10.156 2.15 1 85.62 134 LEU B CA 1
ATOM 2411 C C . LEU B 1 134 ? -6.27 10.82 0.927 1 85.62 134 LEU B C 1
ATOM 2413 O O . LEU B 1 134 ? -5.57 11.109 -0.047 1 85.62 134 LEU B O 1
ATOM 2417 N N . GLU B 1 135 ? -7.555 10.984 1.006 1 87 135 GLU B N 1
ATOM 2418 C CA . GLU B 1 135 ? -8.273 11.648 -0.076 1 87 135 GLU B CA 1
ATOM 2419 C C . GLU B 1 135 ? -8.531 13.117 0.256 1 87 135 GLU B C 1
ATOM 2421 O O . GLU B 1 135 ? -9.062 13.438 1.32 1 87 135 GLU B O 1
ATOM 2426 N N . PHE B 1 136 ? -8.203 13.953 -0.749 1 80.31 136 PHE B N 1
ATOM 2427 C CA . PHE B 1 136 ? -8.398 15.383 -0.558 1 80.31 136 PHE B CA 1
ATOM 2428 C C . PHE B 1 136 ? -9.883 15.711 -0.458 1 80.31 136 PHE B C 1
ATOM 2430 O O . PHE B 1 136 ? -10.695 15.211 -1.243 1 80.31 136 PHE B O 1
ATOM 2437 N N . VAL B 1 137 ? -10.258 16.453 0.482 1 80.25 137 VAL B N 1
ATOM 2438 C CA . VAL B 1 137 ? -11.641 16.859 0.672 1 80.25 137 VAL B CA 1
ATOM 2439 C C . VAL B 1 137 ? -11.805 18.328 0.311 1 80.25 137 VAL B C 1
ATOM 2441 O O . VAL B 1 137 ? -12.523 18.672 -0.633 1 80.25 137 VAL B O 1
ATOM 2444 N N . HIS B 1 138 ? -11.18 19.219 0.98 1 73.25 138 HIS B N 1
ATOM 2445 C CA . HIS B 1 138 ? -11.281 20.641 0.678 1 73.25 138 HIS B CA 1
ATOM 2446 C C . HIS B 1 138 ? -10.148 21.422 1.334 1 73.25 138 HIS B C 1
ATOM 2448 O O . HIS B 1 138 ? -9.43 20.891 2.178 1 73.25 138 HIS B O 1
ATOM 2454 N N . HIS B 1 139 ? -9.953 22.625 0.767 1 71 139 HIS B N 1
ATOM 2455 C CA . HIS B 1 139 ? -8.977 23.547 1.324 1 71 139 HIS B CA 1
ATOM 2456 C C . HIS B 1 139 ? -9.586 24.359 2.463 1 71 139 HIS B C 1
ATOM 2458 O O . HIS B 1 139 ? -10.727 24.812 2.371 1 71 139 HIS B O 1
ATOM 2464 N N . CYS B 1 140 ? -8.875 24.328 3.613 1 64.69 140 CYS B N 1
ATOM 2465 C CA . CYS B 1 140 ? -9.281 25.156 4.75 1 64.69 140 CYS B CA 1
ATOM 2466 C C . CYS B 1 140 ? -8.148 26.094 5.172 1 64.69 140 CYS B C 1
ATOM 2468 O O . CYS B 1 140 ? -7.234 25.672 5.883 1 64.69 140 CYS B O 1
ATOM 2470 N N . ASN B 1 141 ? -8.297 27.359 4.902 1 66.06 141 ASN B N 1
ATOM 2471 C CA . ASN B 1 141 ? -7.254 28.328 5.234 1 66.06 141 ASN B CA 1
ATOM 2472 C C . ASN B 1 141 ? -5.891 27.875 4.711 1 66.06 141 ASN B C 1
ATOM 2474 O O . ASN B 1 141 ? -5.711 27.719 3.504 1 66.06 141 ASN B O 1
ATOM 2478 N N . HIS B 1 142 ? -4.934 27.469 5.594 1 62.25 142 HIS B N 1
ATOM 2479 C CA . HIS B 1 142 ? -3.578 27.094 5.203 1 62.25 142 HIS B CA 1
ATOM 2480 C C . HIS B 1 142 ? -3.391 25.578 5.246 1 62.25 142 HIS B C 1
ATOM 2482 O O . HIS B 1 142 ? -2.262 25.094 5.188 1 62.25 142 HIS B O 1
ATOM 2488 N N . PHE B 1 143 ? -4.688 24.906 5.324 1 64.5 143 PHE B N 1
ATOM 2489 C CA . PHE B 1 143 ? -4.602 23.453 5.441 1 64.5 143 PHE B CA 1
ATOM 2490 C C . PHE B 1 143 ? -5.418 22.781 4.352 1 64.5 143 PHE B C 1
ATOM 2492 O O . PHE B 1 143 ? -6.434 23.312 3.9 1 64.5 143 PHE B O 1
ATOM 2499 N N . ASP B 1 144 ? -4.805 21.672 3.941 1 69.62 144 ASP B N 1
ATOM 2500 C CA . ASP B 1 144 ? -5.602 20.75 3.152 1 69.62 144 ASP B CA 1
ATOM 2501 C C . ASP B 1 144 ? -6.215 19.656 4.035 1 69.62 144 ASP B C 1
ATOM 2503 O O . ASP B 1 144 ? -5.516 19.047 4.852 1 69.62 144 ASP B O 1
ATOM 2507 N N . ILE B 1 145 ? -7.406 19.516 3.896 1 72.81 145 ILE B N 1
ATOM 2508 C CA . ILE B 1 145 ? -8.102 18.5 4.664 1 72.81 145 ILE B CA 1
ATOM 2509 C C . ILE B 1 145 ? -8.242 17.234 3.82 1 72.81 145 ILE B C 1
ATOM 2511 O O . ILE B 1 145 ? -8.68 17.297 2.668 1 72.81 145 ILE B O 1
ATOM 2515 N N . TYR B 1 146 ? -7.781 16.203 4.477 1 77.12 146 TYR B N 1
ATOM 2516 C CA . TYR B 1 146 ? -7.855 14.898 3.814 1 77.12 146 TYR B CA 1
ATOM 2517 C C . TYR B 1 146 ? -8.742 13.938 4.598 1 77.12 146 TYR B C 1
ATOM 2519 O O . TYR B 1 146 ? -8.875 14.062 5.82 1 77.12 146 TYR B O 1
ATOM 2527 N N . ARG B 1 147 ? -9.32 12.984 3.91 1 81.12 147 ARG B N 1
ATOM 2528 C CA . ARG B 1 147 ? -10.102 11.898 4.508 1 81.12 147 ARG B CA 1
ATOM 2529 C C . ARG B 1 147 ? -9.43 10.555 4.266 1 81.12 147 ARG B C 1
ATOM 2531 O O . ARG B 1 147 ? -8.953 10.281 3.166 1 81.12 147 ARG B O 1
ATOM 2538 N N . ASN B 1 148 ? -9.383 9.805 5.359 1 84 148 ASN B N 1
ATOM 2539 C CA . ASN B 1 148 ? -8.852 8.453 5.242 1 84 148 ASN B CA 1
ATOM 2540 C C . ASN B 1 148 ? -9.797 7.543 4.457 1 84 148 ASN B C 1
ATOM 2542 O O . ASN B 1 148 ? -11.008 7.547 4.695 1 84 148 ASN B O 1
ATOM 2546 N N . GLN B 1 149 ? -9.242 6.887 3.48 1 88.44 149 GLN B N 1
ATOM 2547 C CA . GLN B 1 149 ? -10.016 5.961 2.668 1 88.44 149 GLN B CA 1
ATOM 2548 C C . GLN B 1 149 ? -9.25 4.66 2.436 1 88.44 149 GLN B C 1
ATOM 2550 O O . GLN B 1 149 ? -8.039 4.676 2.236 1 88.44 149 GLN B O 1
ATOM 2555 N N . THR B 1 150 ? -10.008 3.594 2.545 1 92.25 150 THR B N 1
ATOM 2556 C CA . THR B 1 150 ? -9.43 2.295 2.213 1 92.25 150 THR B CA 1
ATOM 2557 C C . THR B 1 150 ? -9.734 1.923 0.764 1 92.25 150 THR B C 1
ATOM 2559 O O . THR B 1 150 ? -10.891 1.971 0.337 1 92.25 150 THR B O 1
ATOM 2562 N N . ILE B 1 151 ? -8.695 1.584 0.005 1 94.94 151 ILE B N 1
ATOM 2563 C CA . ILE B 1 151 ? -8.914 1.183 -1.379 1 94.94 151 ILE B CA 1
ATOM 2564 C C . ILE B 1 151 ? -8.289 -0.186 -1.629 1 94.94 151 ILE B C 1
ATOM 2566 O O . ILE B 1 151 ? -7.391 -0.607 -0.894 1 94.94 151 ILE B O 1
ATOM 2570 N N . GLN B 1 152 ? -8.828 -0.856 -2.674 1 96.06 152 GLN B N 1
ATOM 2571 C CA . GLN B 1 152 ? -8.273 -2.129 -3.121 1 96.06 152 GLN B CA 1
ATOM 2572 C C . GLN B 1 152 ? -7.281 -1.927 -4.266 1 96.06 152 GLN B C 1
ATOM 2574 O O . GLN B 1 152 ? -7.559 -1.185 -5.211 1 96.06 152 GLN B O 1
ATOM 2579 N N . VAL B 1 153 ? -6.145 -2.502 -4.105 1 97.25 153 VAL B N 1
ATOM 2580 C CA . VAL B 1 153 ? -5.094 -2.377 -5.109 1 97.25 153 VAL B CA 1
ATOM 2581 C C . VAL B 1 153 ? -4.648 -3.764 -5.57 1 97.25 153 VAL B C 1
ATOM 2583 O O . VAL B 1 153 ? -4.5 -4.676 -4.754 1 97.25 153 VAL B O 1
ATOM 2586 N N . HIS B 1 154 ? -4.422 -3.961 -6.875 1 97.38 154 HIS B N 1
ATO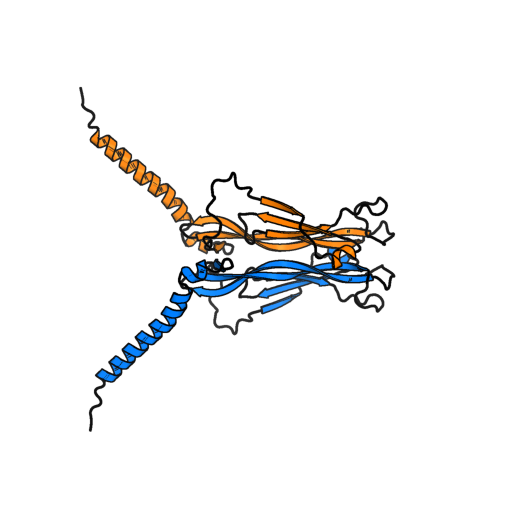M 2587 C CA . HIS B 1 154 ? -3.854 -5.199 -7.391 1 97.38 154 HIS B CA 1
ATOM 2588 C C . HIS B 1 154 ? -2.363 -5.297 -7.078 1 97.38 154 HIS B C 1
ATOM 2590 O O . HIS B 1 154 ? -1.589 -4.414 -7.449 1 97.38 154 HIS B O 1
ATOM 2596 N N . THR B 1 155 ? -2.01 -6.355 -6.43 1 96.69 155 THR B N 1
ATOM 2597 C CA . THR B 1 155 ? -0.65 -6.359 -5.902 1 96.69 155 THR B CA 1
ATOM 2598 C C . THR B 1 155 ? 0.101 -7.609 -6.344 1 96.69 155 THR B C 1
ATOM 2600 O O . THR B 1 155 ? 1.237 -7.84 -5.926 1 96.69 155 THR B O 1
ATOM 2603 N N . GLY B 1 156 ? -0.479 -8.438 -7.125 1 94.62 156 GLY B N 1
ATOM 2604 C CA . GLY B 1 156 ? 0.16 -9.641 -7.629 1 94.62 156 GLY B CA 1
ATOM 2605 C C . GLY B 1 156 ? -0.781 -10.523 -8.422 1 94.62 156 GLY B C 1
ATOM 2606 O O . GLY B 1 156 ? -1.956 -10.195 -8.602 1 94.62 156 GLY B O 1
ATOM 2607 N N . CYS B 1 157 ? -0.16 -11.602 -8.859 1 94.12 157 CYS B N 1
ATOM 2608 C CA . CYS B 1 157 ? -0.902 -12.602 -9.617 1 94.12 157 CYS B CA 1
ATOM 2609 C C . CYS B 1 157 ? -0.538 -14.008 -9.172 1 94.12 157 CYS B C 1
ATOM 2611 O O . CYS B 1 157 ? 0.642 -14.328 -9.016 1 94.12 157 CYS B O 1
ATOM 2613 N N . SER B 1 158 ? -1.544 -14.805 -8.93 1 92.31 158 SER B N 1
ATOM 2614 C CA . SER B 1 158 ? -1.312 -16.156 -8.414 1 92.31 158 SER B CA 1
ATOM 2615 C C . SER B 1 158 ? -2.051 -17.203 -9.242 1 92.31 158 SER B C 1
ATOM 2617 O O . SER B 1 158 ? -3.141 -16.938 -9.75 1 92.31 158 SER B O 1
ATOM 2619 N N . CYS B 1 159 ? -1.448 -18.312 -9.305 1 91.25 159 CYS B N 1
ATOM 2620 C CA . CYS B 1 159 ? -2.102 -19.453 -9.953 1 91.25 159 CYS B CA 1
ATOM 2621 C C . CYS B 1 159 ? -3.014 -20.188 -8.977 1 91.25 159 CYS B C 1
ATOM 2623 O O . CYS B 1 159 ? -2.561 -20.656 -7.934 1 91.25 159 CYS B O 1
ATOM 2625 N N . ILE B 1 160 ? -4.309 -20.203 -9.406 1 89.69 160 ILE B N 1
ATOM 2626 C CA . ILE B 1 160 ? -5.27 -20.766 -8.461 1 89.69 160 ILE B CA 1
ATOM 2627 C C . ILE B 1 160 ? -6.062 -21.891 -9.133 1 89.69 160 ILE B C 1
ATOM 2629 O O . ILE B 1 160 ? -6.172 -21.938 -10.359 1 89.69 160 ILE B O 1
ATOM 2633 N N . ASN B 1 161 ? -6.539 -22.797 -8.258 1 86.94 161 ASN B N 1
ATOM 2634 C CA . ASN B 1 161 ? -7.457 -23.844 -8.711 1 86.94 161 ASN B CA 1
ATOM 2635 C C . ASN B 1 161 ? -8.867 -23.297 -8.914 1 86.94 161 ASN B C 1
ATOM 2637 O O . ASN B 1 161 ? -9.328 -22.453 -8.133 1 86.94 161 ASN B O 1
ATOM 2641 N N . SER B 1 162 ? -9.57 -23.562 -10.148 1 79.75 162 SER B N 1
ATOM 2642 C CA . SER B 1 162 ? -10.914 -23.094 -10.453 1 79.75 162 SER B CA 1
ATOM 2643 C C . SER B 1 162 ? -11.93 -23.625 -9.453 1 79.75 162 SER B C 1
ATOM 2645 O O . SER B 1 162 ? -12.992 -23.047 -9.258 1 79.75 162 SER B O 1
ATOM 2647 N N . GLY B 1 163 ? -11.773 -24.047 -8.219 1 60.97 163 GLY B N 1
ATOM 2648 C CA . GLY B 1 163 ? -12.781 -24.625 -7.332 1 60.97 163 GLY B CA 1
ATOM 2649 C C . GLY B 1 163 ? -13.859 -25.391 -8.07 1 60.97 163 GLY B C 1
ATOM 2650 O O . GLY B 1 163 ? -14.023 -25.219 -9.281 1 60.97 163 GLY B O 1
#

Foldseek 3Di:
DPPPPPVVVVVVVVVVVVVVCCVVLVVLQVCVPPVVQVVPPFKDKAQDDVPPPPPPPDVPPQKDKDWDDDPPPPQVPFLWHWTKMWIAGPQKVVRTDIATGTDQPCVVNNGQAGPPDPDPFKGKDFDKDKDWMWGFDDDRDSITMTGIDIDIGGHDMDIDGND/DPPPPPVVVVVVVVVVVVVVVCVVLVVLQVCVPPVVQVVPPFKDKAQPDPPPDPPPPDVDPQKDKDWDDDPPPPQVPFQWHWTKMWIAGPQKVVRTDIATGTDQPCVVNDTQCGPPDPDPFKGKDFDKDKDWMWGFDDDRDSITMTGIDIDIGGHDMDIDGND

InterPro domains:
  IPR010345 Interleukin-17 family [PF06083] (78-160)
  IPR029034 Cystine-knot cytokine [G3DSA:2.10.90.10] (27-162)
  IPR029034 Cystine-knot cytokine [SSF57501] (67-160)

Organism: Acanthosepion pharaonis (NCBI:txid158019)

pLDDT: mean 70.02, std 21.22, range [28.55, 97.38]

Nearest PDB structures (foldseek):
  4qhu-assembly1_D  TM=7.863E-01  e=1.815E-04  Homo sapiens
  7uwj-assembly1_B  TM=7.613E-01  e=1.610E-03  Homo sapiens
  7uwk-assembly1_F  TM=6.817E-01  e=2.015E-03  Homo sapiens
  1bnd-assembly1_A  TM=4.524E-01  e=1.267E-01  Homo sapiens
  1b8m-assembly1_A  TM=3.972E-01  e=6.425E-01  Homo sapiens

Radius of gyration: 28.97 Å; Cα contacts (8 Å, |Δi|>4): 608; chains: 2; bounding box: 66×99×85 Å

Secondary structure (DSSP, 8-state):
-----HHHHHHHHHHHHHHHHHHHHHHHHHHTSHHHHHH-TTEEEEE--TTS-S---S----EEEEEE---HHHHHHBSS-EEEEEEEETTEESSEEEEEEE---EETTEETPPTT---TTEEEEEEEEEEEEEEEEEEETTEEEEEEEEEEEEEEEEEEE--/-----HHHHHHHHHHHHHHHHHHHHHHHHHHTSHHHHHH-TTEEEEE--TTS-----S----EEEEEE---HHHHHHBSS-EEEEEEEETTEESSEEEEEEE---EETTEETPPTT---TTEEEEEEEEEEEEEEEEEEETTEEEEEEEEEEEEEEEEEEE--

Sequence (326 aa):
MKTVNLKSCFFALITYFLVATIYCGTAQNALCNSDLIKEQKNFIRVIKRQQLSENESLPIIKTWTRKAKCEKRLTERSLCPWDCYENYNATRYPQIIKEKICKKRLNRGRPNSCRVVDSDEMHCANVTTSIQVLEFVHHCNHFDIYRNQTIQVHTGCSCINSGMKTVNLKSCFFALITYFLVATIYCGTAQNALCNSDLIKEQKNFIRVIKRQQLSENESLPIIKTWTRKAKCEKRLTERSLCPWDCYENYNATRYPQIIKEKICKKRLNRGRPNSCRVVDSDEMHCANVTTSIQVLEFVHHCNHFDIYRNQTIQVHTGCSCINSG